Protein AF-A0A1J5C240-F1 (afdb_monomer)

Solvent-accessible surface area (backbone atoms only — not comparable to full-atom values): 19351 Å² total; per-residue (Å²): 70,36,23,27,37,42,85,48,87,96,47,71,71,62,44,46,26,36,51,74,47,83,32,32,56,43,29,73,92,74,70,41,98,56,75,37,51,25,30,34,28,38,45,63,75,74,64,41,71,56,87,87,39,80,37,44,67,47,79,41,48,54,93,29,53,42,83,73,47,84,55,54,71,68,59,52,50,49,55,51,51,52,52,53,47,52,57,49,49,53,57,47,50,62,50,52,76,76,46,59,72,77,57,62,77,32,74,65,39,54,52,50,49,54,50,50,50,54,50,50,50,50,52,54,16,60,39,71,44,49,47,70,59,52,42,39,74,50,62,32,32,68,60,89,91,59,98,57,79,38,31,37,34,73,54,57,56,96,42,34,45,38,41,34,42,34,32,72,45,101,82,61,36,29,41,40,34,37,41,35,65,54,100,88,48,78,44,71,57,71,48,81,40,57,45,72,35,29,40,5,60,56,28,31,51,56,43,49,54,47,30,73,73,72,40,90,85,70,80,57,77,70,29,46,45,9,52,55,36,51,50,50,54,51,52,47,64,73,66,47,84,70,61,42,23,37,33,27,42,14,68,44,45,50,50,46,55,49,50,55,33,61,76,67,67,62,54,95,83,83,58,79,80,65,83,76,40,67,26,38,37,37,73,56,94,75,22,40,34,47,30,44,97,90,47,75,46,71,26,53,53,75,46,72,50,57,72,76,43,74,27,41,45,44,57,66,69,65,54,55,73,73,55,52,68,15,66,37,33,39,40,31,50,44,98,54,96,83,53,84,56,46,56,50,70,46,43,46,74,131

Nearest PDB structures (foldseek):
  3bdr-assembly1_A-2  TM=6.249E-01  e=2.707E+00  Synechococcus elongatus
  2e46-assembly1_A  TM=6.649E-01  e=4.199E+00  Bombyx mori
  4tq2-assembly1_A-2  TM=6.144E-01  e=9.052E+00  Guillardia theta CCMP2712
  4r5g-assembly2_B-2  TM=2.393E-01  e=1.065E+00  Escherichia coli K-12
  3p3f-assembly1_A  TM=3.574E-01  e=6.513E+00  Streptantibioticus cattleyicolor

Secondary structure (DSSP, 8-state):
-EEEE-S-TTS-TT-EEEEEEEEEEESTTTT-SS-EEEEEEEESSS-EEETTEEESEEEEEGGGEEEEE---HHHHHHHHHHHHHHHHHHHHHHHHTTS-HHHHT-HHHHHHHHHHHHHHHHHHHH-EEEHHHHHHHTT-EEPTTSS---EEEEEEETTEEEEEEEEE-TTSPEEEEEEEEETTEEE--EEEE-SEEEHHHHHHHHHHHHHHHH-SS---GGGHHHHHHHHHHHHHHHHS-PPSEEEEEHHHHHHHHHHHHHHTT--TTTSPPPPP-EEEEEEETTEEEEE-SS-EEEEEEEEEE---EEEEHHHHHHS-SGGG-SSEEEEEE-SSTTSTTSEEEEEE--

Mean predicted aligned error: 17.04 Å

Sequence (350 aa):
MLVALQRIRDLPEGRLAIVRQPVGWVKELLGAKSPVFAWQVFLTGEPTVVHGHETQEIIVADKCLRPVSQLAQQDMTTMLDQHEQEVVATAVADVRALVSQEEMDSPEFDRALHLAFGEAQLRLAKQVVGVTQVLREAGFWSQPGGDSEVLEWRTVYEGTEISMNAAPSMFGEWRVSAYAIKERSWHMPELLALNDWPRGKILQIVLELWENVFGTHRIPEQMELGWIYRMHERDMRSIEPVLPHVVMDGASFRRALRWLREAYQIDDILVGPPKDMPLSVEIKNGTLRLNTEDHSIGVTLKNGWIDPIIISLRGLLANSQRTRRGYWIYLQSTGEYALVNGLKINAWTN

Structure (mmCIF, N/CA/C/O backbone):
data_AF-A0A1J5C240-F1
#
_entry.id   AF-A0A1J5C240-F1
#
loop_
_atom_site.group_PDB
_atom_site.id
_atom_site.type_symbol
_atom_site.label_atom_id
_atom_site.label_alt_id
_atom_site.label_comp_id
_atom_site.label_asym_id
_atom_site.label_entity_id
_atom_site.label_seq_id
_atom_site.pdbx_PDB_ins_code
_atom_site.Cartn_x
_atom_site.Cartn_y
_atom_site.Cartn_z
_atom_site.occupancy
_atom_site.B_iso_or_equiv
_atom_site.auth_seq_id
_atom_site.auth_comp_id
_atom_site.auth_asym_id
_atom_site.auth_atom_id
_atom_site.pdbx_PDB_model_num
ATOM 1 N N . MET A 1 1 ? -21.790 -7.527 21.958 1.00 79.25 1 MET A N 1
ATOM 2 C CA . MET A 1 1 ? -21.979 -7.358 23.410 1.00 79.25 1 MET A CA 1
ATOM 3 C C . MET A 1 1 ? -21.826 -5.883 23.747 1.00 79.25 1 MET A C 1
ATOM 5 O O . MET A 1 1 ? -20.893 -5.281 23.226 1.00 79.25 1 MET A O 1
ATOM 9 N N . LEU A 1 2 ? -22.705 -5.311 24.581 1.00 82.62 2 LEU A N 1
ATOM 10 C CA . LEU A 1 2 ? -22.542 -3.941 25.080 1.00 82.62 2 LEU A CA 1
ATOM 11 C C . LEU A 1 2 ? -21.659 -3.962 26.329 1.00 82.62 2 LEU A C 1
ATOM 13 O O . LEU A 1 2 ? -21.911 -4.721 27.272 1.00 82.62 2 LEU A O 1
ATOM 17 N N . VAL A 1 3 ? -20.631 -3.127 26.339 1.00 83.38 3 VAL A N 1
ATOM 18 C CA . VAL A 1 3 ? -19.636 -3.049 27.408 1.00 83.38 3 VAL A CA 1
ATOM 19 C C . VAL A 1 3 ? -19.468 -1.612 27.878 1.00 83.38 3 VAL A C 1
ATOM 21 O O . VAL A 1 3 ? -19.611 -0.674 27.104 1.00 83.38 3 VAL A O 1
ATOM 24 N N . ALA A 1 4 ? -19.144 -1.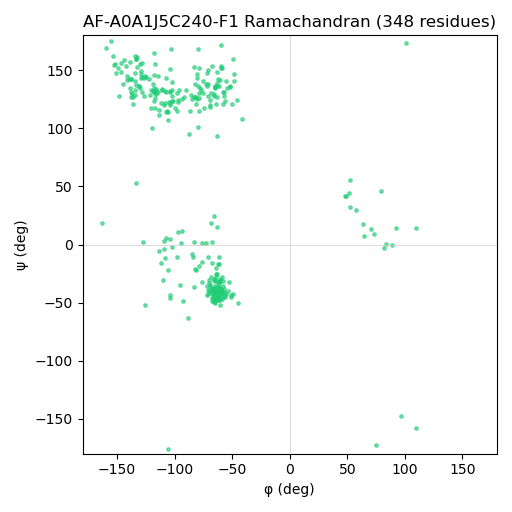446 29.153 1.00 82.75 4 ALA A N 1
ATOM 25 C CA . ALA A 1 4 ? -18.618 -0.210 29.701 1.00 82.75 4 ALA A CA 1
ATOM 26 C C . ALA A 1 4 ? -17.094 -0.315 29.751 1.00 82.75 4 ALA A C 1
ATOM 28 O O . ALA A 1 4 ? -16.542 -1.316 30.220 1.00 82.75 4 ALA A O 1
ATOM 29 N N . LEU A 1 5 ? -16.425 0.727 29.277 1.00 82.25 5 LEU A N 1
ATOM 30 C CA . LEU A 1 5 ? -14.976 0.823 29.267 1.00 82.25 5 LEU A CA 1
ATOM 31 C C . LEU A 1 5 ? -14.459 1.203 30.657 1.00 82.25 5 LEU A C 1
ATOM 33 O O . LEU A 1 5 ? -14.929 2.157 31.279 1.00 82.25 5 LEU A O 1
ATOM 37 N N . GLN A 1 6 ? -13.473 0.454 31.142 1.00 79.12 6 GLN A N 1
ATOM 38 C CA . GLN A 1 6 ? -12.799 0.685 32.414 1.00 79.12 6 GLN A CA 1
ATOM 39 C C . GLN A 1 6 ? -11.321 0.984 32.192 1.00 79.12 6 GLN A C 1
ATOM 41 O O . GLN A 1 6 ? -10.610 0.210 31.552 1.00 79.12 6 GLN A O 1
ATOM 46 N N . ARG A 1 7 ? -10.839 2.070 32.809 1.00 68.25 7 ARG A N 1
ATOM 47 C CA . ARG A 1 7 ? -9.406 2.401 32.904 1.00 68.25 7 ARG A CA 1
ATOM 48 C C . ARG A 1 7 ? -8.684 2.394 31.549 1.00 68.25 7 ARG A C 1
ATOM 50 O O . ARG A 1 7 ? -7.678 1.704 31.387 1.00 68.25 7 ARG A O 1
ATOM 57 N N . ILE A 1 8 ? -9.188 3.170 30.592 1.00 69.88 8 ILE A N 1
ATOM 58 C CA . ILE A 1 8 ? -8.500 3.424 29.322 1.00 69.88 8 ILE A CA 1
ATOM 59 C C . ILE A 1 8 ? -7.877 4.813 29.391 1.00 69.88 8 ILE A C 1
ATOM 61 O O . ILE A 1 8 ? -8.504 5.762 29.857 1.00 69.88 8 ILE A O 1
ATOM 65 N N . ARG A 1 9 ? -6.612 4.914 28.985 1.00 64.94 9 ARG A N 1
ATOM 66 C CA . ARG A 1 9 ? -5.897 6.189 28.955 1.00 64.94 9 ARG A CA 1
ATOM 67 C C . ARG A 1 9 ? -6.619 7.141 27.995 1.00 64.94 9 ARG A C 1
ATOM 69 O O . ARG A 1 9 ? -7.035 6.711 26.927 1.00 64.94 9 ARG A O 1
ATOM 76 N N . ASP A 1 10 ? -6.778 8.396 28.404 1.00 65.75 10 ASP A N 1
ATOM 77 C CA . ASP A 1 10 ? -7.393 9.463 27.601 1.00 65.75 10 ASP A CA 1
ATOM 78 C C . ASP A 1 10 ? -8.883 9.242 27.250 1.00 65.75 10 ASP A C 1
ATOM 80 O O . ASP A 1 10 ? -9.434 9.917 26.383 1.00 65.75 10 ASP A O 1
ATOM 84 N N . LEU A 1 11 ? -9.569 8.340 27.969 1.00 71.94 11 LEU A N 1
ATOM 85 C CA . LEU A 1 11 ? -11.001 8.071 27.819 1.00 71.94 11 LEU A CA 1
ATOM 86 C C . LEU A 1 11 ? -11.729 8.070 29.176 1.00 71.94 11 LEU A C 1
ATOM 88 O O . LEU A 1 11 ? -11.228 7.481 30.138 1.00 71.94 11 LEU A O 1
ATOM 92 N N . PRO A 1 12 ? -12.921 8.694 29.279 1.00 72.44 12 PRO A N 1
ATOM 93 C CA . PRO A 1 12 ? -13.687 8.704 30.519 1.00 72.44 12 PRO A CA 1
ATOM 94 C C . PRO A 1 12 ? -14.152 7.291 30.891 1.00 72.44 12 PRO A C 1
ATOM 96 O O . PRO A 1 12 ? -14.645 6.530 30.053 1.00 72.44 12 PRO A O 1
ATOM 99 N N . GLU A 1 13 ? -14.003 6.940 32.170 1.00 77.44 13 GLU A N 1
ATOM 100 C CA . GLU A 1 13 ? -14.476 5.661 32.699 1.00 77.44 13 GLU A CA 1
ATOM 101 C C . GLU A 1 13 ? -16.004 5.560 32.582 1.00 77.44 13 GLU A C 1
ATOM 103 O O . GLU A 1 13 ? -16.727 6.523 32.831 1.00 77.44 13 GLU A O 1
ATOM 108 N N . GLY A 1 14 ? -16.500 4.381 32.203 1.00 76.44 14 GLY A N 1
ATOM 109 C CA . GLY A 1 14 ? -17.931 4.121 32.052 1.00 76.44 14 GLY A CA 1
ATOM 110 C C . GLY A 1 14 ? -18.497 4.430 30.666 1.00 76.44 14 GLY A C 1
ATOM 111 O O . GLY A 1 14 ? -19.680 4.174 30.447 1.00 76.44 14 GLY A O 1
ATOM 112 N N . ARG A 1 15 ? -17.681 4.914 29.714 1.00 82.19 15 ARG A N 1
ATOM 113 C CA . ARG A 1 15 ? -18.112 5.083 28.317 1.00 82.19 15 ARG A CA 1
ATOM 114 C C . ARG A 1 15 ? -18.591 3.746 27.753 1.00 82.19 15 ARG A C 1
ATOM 116 O O . ARG A 1 15 ? -17.919 2.727 27.918 1.00 82.19 15 ARG A O 1
ATOM 123 N N . LEU A 1 16 ? -19.759 3.755 27.121 1.00 85.19 16 LEU A N 1
ATOM 124 C CA . LEU A 1 16 ? -20.339 2.565 26.514 1.00 85.19 16 LEU A CA 1
ATOM 125 C C . LEU A 1 16 ? -19.697 2.296 25.148 1.00 85.19 16 LEU A C 1
ATOM 127 O O . LEU A 1 16 ? -19.352 3.215 24.402 1.00 85.19 16 LEU A O 1
ATOM 131 N N . ALA A 1 17 ? -19.512 1.019 24.841 1.00 86.06 17 ALA A N 1
ATOM 132 C CA . ALA A 1 17 ? -19.002 0.556 23.564 1.00 86.06 17 ALA A CA 1
ATOM 133 C C . ALA A 1 17 ? -19.623 -0.792 23.187 1.00 86.06 17 ALA A C 1
ATOM 135 O O . ALA A 1 17 ? -20.065 -1.565 24.041 1.00 86.06 17 ALA A O 1
ATOM 136 N N . ILE A 1 18 ? -19.637 -1.091 21.897 1.00 85.81 18 ILE A N 1
ATOM 137 C CA . ILE A 1 18 ? -20.099 -2.354 21.339 1.00 85.81 18 ILE A CA 1
ATOM 138 C C . ILE A 1 18 ? -18.872 -3.171 20.945 1.00 85.81 18 ILE A C 1
ATOM 140 O O . ILE A 1 18 ? -18.062 -2.741 20.129 1.00 85.81 18 ILE A O 1
ATOM 144 N N . VAL A 1 19 ? -18.734 -4.372 21.505 1.00 85.25 19 VAL A N 1
ATOM 145 C CA . VAL A 1 19 ? -17.694 -5.321 21.080 1.00 85.25 19 VAL A CA 1
ATOM 146 C C . VAL A 1 19 ? -18.033 -5.830 19.683 1.00 85.25 19 VAL A C 1
ATOM 148 O O . VAL A 1 19 ? -19.077 -6.470 19.523 1.00 85.25 19 VAL A O 1
ATOM 151 N N . ARG A 1 20 ? -17.155 -5.570 18.703 1.00 81.81 20 ARG A N 1
ATOM 152 C CA . ARG A 1 20 ? -17.307 -6.068 17.326 1.00 81.81 20 ARG A CA 1
ATOM 153 C C . ARG A 1 20 ? -16.677 -7.443 17.168 1.00 81.81 20 ARG A C 1
ATOM 155 O O . ARG A 1 20 ? -17.381 -8.410 16.900 1.00 81.81 20 ARG A O 1
ATOM 162 N N . GLN A 1 21 ? -15.362 -7.534 17.350 1.00 80.69 21 GLN A N 1
ATOM 163 C CA . GLN A 1 21 ? -14.619 -8.764 17.080 1.00 80.69 21 GLN A CA 1
ATOM 164 C C . GLN A 1 21 ? -13.395 -8.923 17.990 1.00 80.69 21 GLN A C 1
ATOM 166 O O . GLN A 1 21 ? -12.832 -7.921 18.453 1.00 80.69 21 GLN A O 1
ATOM 171 N N . PRO A 1 22 ? -12.981 -10.173 18.274 1.00 81.81 22 PRO A N 1
ATOM 172 C CA . PRO A 1 22 ? -11.721 -10.426 18.954 1.00 81.81 22 PRO A CA 1
ATOM 173 C C . PRO A 1 22 ? -10.564 -9.974 18.067 1.00 81.81 22 PRO A C 1
ATOM 175 O O . PRO A 1 22 ? -10.522 -10.276 16.877 1.00 81.81 22 PRO A O 1
ATOM 178 N N . VAL A 1 23 ? -9.614 -9.269 18.670 1.00 77.81 23 VAL A N 1
ATOM 179 C CA . VAL A 1 23 ? -8.398 -8.806 17.994 1.00 77.81 23 VAL A CA 1
ATOM 180 C C . VAL A 1 23 ? -7.257 -9.793 18.235 1.00 77.81 23 VAL A C 1
ATOM 182 O O . VAL A 1 23 ? -6.474 -10.071 17.332 1.00 77.81 23 VAL A O 1
ATOM 185 N N . GLY A 1 24 ? -7.218 -10.401 19.424 1.00 76.38 24 GLY A N 1
ATOM 186 C CA . GLY A 1 24 ? -6.230 -11.406 19.815 1.00 76.38 24 GLY A CA 1
ATOM 187 C C . GLY A 1 24 ? -5.251 -10.889 20.862 1.00 76.38 24 GLY A C 1
ATOM 188 O O . GLY A 1 24 ? -5.569 -9.966 21.610 1.00 76.38 24 GLY A O 1
ATOM 189 N N . TRP A 1 25 ? -4.076 -11.511 20.962 1.00 76.25 25 TRP A N 1
ATOM 190 C CA . TRP A 1 25 ? -3.070 -11.135 21.955 1.00 76.25 25 TRP A CA 1
ATOM 191 C C . TRP A 1 25 ? -2.258 -9.936 21.476 1.00 76.25 25 TRP A C 1
ATOM 193 O O . TRP A 1 25 ? -1.598 -10.000 20.445 1.00 76.25 25 TRP A O 1
ATOM 203 N N . VAL A 1 26 ? -2.291 -8.860 22.256 1.00 72.56 26 VAL A N 1
ATOM 204 C CA . VAL A 1 26 ? -1.612 -7.595 21.972 1.00 72.56 26 VAL A CA 1
ATOM 205 C C . VAL A 1 26 ? -0.739 -7.218 23.158 1.00 72.56 26 VAL A C 1
ATOM 207 O O . VAL A 1 26 ? -1.095 -7.475 24.313 1.00 72.56 26 VAL A O 1
ATOM 210 N N . LYS A 1 27 ? 0.414 -6.608 22.910 1.00 73.31 27 LYS A N 1
ATOM 211 C CA . LYS A 1 27 ? 1.289 -6.132 23.989 1.00 73.31 27 LYS A CA 1
ATOM 212 C C . LYS A 1 27 ? 1.617 -4.661 23.822 1.00 73.31 27 LYS A C 1
ATOM 214 O O . LYS A 1 27 ? 1.431 -3.887 24.763 1.00 73.31 27 LYS A O 1
ATOM 219 N N . GLU A 1 28 ? 2.095 -4.277 22.647 1.00 66.00 28 GLU A N 1
ATOM 220 C CA . GLU A 1 28 ? 2.684 -2.958 22.445 1.00 66.00 28 GLU A CA 1
ATOM 221 C C . GLU A 1 28 ? 1.622 -1.894 22.177 1.00 66.00 28 GLU A C 1
ATOM 223 O O . GLU A 1 28 ? 1.730 -0.789 22.709 1.00 66.00 28 GLU A O 1
ATOM 228 N N . LEU A 1 29 ? 0.558 -2.241 21.447 1.00 63.88 29 LEU A N 1
ATOM 229 C CA . LEU A 1 29 ? -0.566 -1.347 21.140 1.00 63.88 29 LEU A CA 1
ATOM 230 C C . LEU A 1 29 ? -1.268 -0.793 22.396 1.00 63.88 29 LEU A C 1
ATOM 232 O O . LEU A 1 29 ? -1.729 0.342 22.408 1.00 63.88 29 LEU A O 1
ATOM 236 N N . LEU A 1 30 ? -1.289 -1.564 23.490 1.00 66.31 30 LEU A N 1
ATOM 237 C CA . LEU A 1 30 ? -1.889 -1.160 24.771 1.00 66.31 30 LEU A CA 1
ATOM 238 C C . LEU A 1 30 ? -0.856 -0.768 25.840 1.00 66.31 30 LEU A C 1
ATOM 240 O O . LEU A 1 30 ? -1.224 -0.547 26.997 1.00 66.31 30 LEU A O 1
ATOM 244 N N . GLY A 1 31 ? 0.437 -0.737 25.495 1.00 63.91 31 GLY A N 1
ATOM 245 C CA . GLY A 1 31 ? 1.521 -0.475 26.449 1.00 63.91 31 GLY A CA 1
ATOM 246 C C . GLY A 1 31 ? 1.552 -1.460 27.627 1.00 63.91 31 GLY A C 1
ATOM 247 O O . GLY A 1 31 ? 1.935 -1.099 28.744 1.00 63.91 31 GLY A O 1
ATOM 248 N N . ALA A 1 32 ? 1.094 -2.696 27.421 1.00 67.56 32 ALA A N 1
ATOM 249 C CA . ALA A 1 32 ? 0.960 -3.680 28.483 1.00 67.56 32 ALA A CA 1
ATOM 250 C C . ALA A 1 32 ? 2.317 -4.329 28.812 1.00 67.56 32 ALA A C 1
ATOM 252 O O . ALA A 1 32 ? 3.078 -4.724 27.929 1.00 67.56 32 ALA A O 1
ATOM 253 N N . LYS A 1 33 ? 2.623 -4.497 30.110 1.00 71.88 33 LYS A N 1
ATOM 254 C CA . LYS A 1 33 ? 3.868 -5.161 30.561 1.00 71.88 33 LYS A CA 1
ATOM 255 C C . LYS A 1 33 ? 3.972 -6.614 30.074 1.00 71.88 33 LYS A C 1
ATOM 257 O O . LYS A 1 33 ? 5.070 -7.118 29.853 1.00 71.88 33 LYS A O 1
ATOM 262 N N . SER A 1 34 ? 2.832 -7.272 29.895 1.00 74.88 34 SER A N 1
ATOM 263 C CA . SER A 1 34 ? 2.683 -8.630 29.375 1.00 74.88 34 SER A CA 1
ATOM 264 C C . SER A 1 34 ? 1.640 -8.636 28.253 1.00 74.88 34 SER A C 1
ATOM 266 O O . SER A 1 34 ? 0.761 -7.772 28.280 1.00 74.88 34 SER A O 1
ATOM 268 N N . PRO A 1 35 ? 1.686 -9.598 27.312 1.00 78.62 35 PRO A N 1
ATOM 269 C CA . PRO A 1 35 ? 0.617 -9.778 26.334 1.00 78.62 35 PRO A CA 1
ATOM 270 C C . PRO A 1 35 ? -0.749 -9.879 27.023 1.00 78.62 35 PRO A C 1
ATOM 272 O O . PRO A 1 35 ? -0.885 -10.547 28.052 1.00 78.62 35 PRO A O 1
ATOM 275 N N . VAL A 1 36 ? -1.749 -9.202 26.470 1.00 81.25 36 VAL A N 1
ATOM 276 C CA . VAL A 1 36 ? -3.142 -9.233 26.921 1.00 81.25 36 VAL A CA 1
ATOM 277 C C . VAL A 1 36 ? -4.042 -9.537 25.737 1.00 81.25 36 VAL A C 1
ATOM 279 O O . VAL A 1 36 ? -3.776 -9.088 24.628 1.00 81.25 36 VAL A O 1
ATOM 282 N N . PHE A 1 37 ? -5.115 -10.286 25.957 1.00 81.38 37 PHE A N 1
ATOM 283 C CA . PHE A 1 37 ? -6.135 -10.437 24.928 1.00 81.38 37 PHE A CA 1
ATOM 284 C C . PHE A 1 37 ? -6.901 -9.118 24.771 1.00 81.38 37 PHE A C 1
ATOM 286 O O . PHE A 1 37 ? -7.209 -8.464 25.773 1.00 81.38 37 PHE A O 1
ATOM 293 N N . ALA A 1 38 ? -7.187 -8.717 23.538 1.00 85.50 38 ALA A N 1
ATOM 294 C CA . ALA A 1 38 ? -7.876 -7.476 23.222 1.00 85.50 38 ALA A CA 1
ATOM 295 C C . ALA A 1 38 ? -9.010 -7.674 22.214 1.00 85.50 38 ALA A C 1
ATOM 297 O O . ALA A 1 38 ? -9.073 -8.661 21.473 1.00 85.50 38 ALA A O 1
ATOM 298 N N . TRP A 1 39 ? -9.894 -6.686 22.196 1.00 85.06 39 TRP A N 1
ATOM 299 C CA . TRP A 1 39 ? -11.090 -6.626 21.372 1.00 85.06 39 TRP A CA 1
ATOM 300 C C . TRP A 1 39 ? -11.145 -5.304 20.622 1.00 85.06 39 TRP A C 1
ATOM 302 O O . TRP A 1 39 ? -10.740 -4.269 21.153 1.00 85.06 39 TRP A O 1
ATOM 312 N N . GLN A 1 40 ? -11.702 -5.341 19.417 1.00 84.12 40 GLN A N 1
ATOM 313 C CA . GLN A 1 40 ? -12.096 -4.143 18.693 1.00 84.12 40 GLN A CA 1
ATOM 314 C C . GLN A 1 40 ? -13.487 -3.762 19.175 1.00 84.12 40 GLN A C 1
ATOM 316 O O . GLN A 1 40 ? -14.415 -4.584 19.155 1.00 84.12 40 GLN A O 1
ATOM 321 N N . VAL A 1 41 ? -13.621 -2.523 19.629 1.00 87.00 41 VAL A N 1
ATOM 322 C CA . VAL A 1 41 ? -14.880 -1.988 20.135 1.00 87.00 41 VAL A CA 1
ATOM 323 C C . VAL A 1 41 ? -15.244 -0.711 19.394 1.00 87.00 41 VAL A C 1
ATOM 325 O O . VAL A 1 41 ? -14.376 0.089 19.049 1.00 87.00 41 VAL A O 1
ATOM 328 N N . PHE A 1 42 ? -16.541 -0.535 19.178 1.00 86.69 42 PHE A N 1
ATOM 329 C CA . PHE A 1 42 ? -17.139 0.665 18.614 1.00 86.69 42 PHE A CA 1
ATOM 330 C C . PHE A 1 42 ? -17.712 1.512 19.754 1.00 86.69 42 PHE A C 1
ATOM 332 O O . PHE A 1 42 ? -18.580 1.048 20.494 1.00 86.69 42 PHE A O 1
ATOM 339 N N . LEU A 1 43 ? -17.201 2.721 19.947 1.00 85.94 43 LEU A N 1
ATOM 340 C CA . LEU A 1 43 ? -17.644 3.667 20.964 1.00 85.94 43 LEU A CA 1
ATOM 341 C C . LEU A 1 43 ? -19.045 4.170 20.629 1.00 85.94 43 LEU A C 1
ATOM 343 O O . LEU A 1 43 ? -19.298 4.624 19.520 1.00 85.94 43 LEU A O 1
ATOM 347 N N . THR A 1 44 ? -19.955 4.136 21.599 1.00 81.75 44 THR A N 1
ATOM 348 C CA . THR A 1 44 ? -21.269 4.761 21.417 1.00 81.75 44 THR A CA 1
ATOM 349 C C . THR A 1 44 ? -21.175 6.260 21.701 1.00 81.75 44 THR A C 1
ATOM 351 O O . THR A 1 44 ? -20.568 6.651 22.706 1.00 81.75 44 THR A O 1
ATOM 354 N N . GLY A 1 45 ? -21.832 7.078 20.878 1.00 80.00 45 GLY A N 1
ATOM 355 C CA . GLY A 1 45 ? -21.880 8.534 21.027 1.00 80.00 45 GLY A CA 1
ATOM 356 C C . GLY A 1 45 ? -20.843 9.250 20.163 1.00 80.00 45 GLY A C 1
ATOM 357 O O . GLY A 1 45 ? -20.517 8.795 19.068 1.00 80.00 45 GLY A O 1
ATOM 358 N N . GLU A 1 46 ? -20.341 10.386 20.651 1.00 75.81 46 GLU A N 1
ATOM 359 C CA . GLU A 1 46 ? -19.355 11.184 19.914 1.00 75.81 46 GLU A CA 1
ATOM 360 C C . GLU A 1 46 ? -18.084 10.367 19.627 1.00 75.81 46 GLU A C 1
ATOM 362 O O . GLU A 1 46 ? -17.781 9.425 20.366 1.00 75.81 46 GLU A O 1
ATOM 367 N N . PRO A 1 47 ? -17.325 10.684 18.573 1.00 79.44 47 PRO A N 1
ATOM 368 C CA . PRO A 1 47 ? -15.987 10.143 18.383 1.00 79.44 47 PRO A CA 1
ATOM 369 C C . PRO A 1 47 ? -15.031 10.501 19.532 1.00 79.44 47 PRO A C 1
ATOM 371 O O . PRO A 1 47 ? -15.342 11.261 20.452 1.00 79.44 47 PRO A O 1
ATOM 374 N N . THR A 1 48 ? -13.843 9.907 19.532 1.00 78.81 48 THR A N 1
ATOM 375 C CA . THR A 1 48 ? -12.778 10.256 20.473 1.00 78.81 48 THR A CA 1
ATOM 376 C C . THR A 1 48 ? -11.467 10.439 19.733 1.00 78.81 48 THR A C 1
ATOM 378 O O . THR A 1 48 ? -11.237 9.803 18.711 1.00 78.81 48 THR A O 1
ATOM 381 N N . VAL A 1 49 ? -10.571 11.263 20.269 1.00 74.31 49 VAL A N 1
ATOM 382 C CA . VAL A 1 49 ? -9.237 11.419 19.685 1.00 74.31 49 VAL A CA 1
ATOM 383 C C . VAL A 1 49 ? -8.308 10.348 20.249 1.00 74.31 49 VAL A C 1
ATOM 385 O O . VAL A 1 49 ? -8.005 10.352 21.441 1.00 74.31 49 VAL A O 1
ATOM 388 N N . VAL A 1 50 ? -7.833 9.445 19.394 1.00 71.12 50 VAL A N 1
ATOM 389 C CA . VAL A 1 50 ? -6.787 8.463 19.709 1.00 71.12 50 VAL A CA 1
ATOM 390 C C . VAL A 1 50 ? -5.595 8.729 18.799 1.00 71.12 50 VAL A C 1
ATOM 392 O O . VAL A 1 50 ? -5.736 8.778 17.583 1.00 71.12 50 VAL A O 1
ATOM 395 N N . HIS A 1 51 ? -4.415 8.950 19.386 1.00 67.88 51 HIS A N 1
ATOM 396 C CA . HIS A 1 51 ? -3.184 9.271 18.646 1.00 67.88 51 HIS A CA 1
ATOM 397 C C . HIS A 1 51 ? -3.320 10.449 17.657 1.00 67.88 51 HIS A C 1
ATOM 399 O O . HIS A 1 51 ? -2.659 10.480 16.626 1.00 67.88 51 HIS A O 1
ATOM 405 N N . GLY A 1 52 ? -4.162 11.437 17.980 1.00 64.81 52 GLY A N 1
ATOM 406 C CA . GLY A 1 52 ? -4.399 12.610 17.129 1.00 64.81 52 GLY A CA 1
ATOM 407 C C . GLY A 1 52 ? -5.429 12.398 16.017 1.00 64.81 52 GLY A C 1
ATOM 408 O O . GLY A 1 52 ? -5.712 13.343 15.287 1.00 64.81 52 GLY A O 1
ATOM 409 N N . HIS A 1 53 ? -6.022 11.206 15.923 1.00 64.75 53 HIS A N 1
ATOM 410 C CA . HIS A 1 53 ? -7.084 10.890 14.975 1.00 64.75 53 HIS A CA 1
ATOM 411 C C . HIS A 1 53 ? -8.418 10.749 15.687 1.00 64.75 53 HIS A C 1
ATOM 413 O O . HIS A 1 53 ? -8.530 10.067 16.706 1.00 64.75 53 HIS A O 1
ATOM 419 N N . GLU A 1 54 ? -9.432 11.403 15.139 1.00 75.31 54 GLU A N 1
ATOM 420 C CA . GLU A 1 54 ? -10.800 11.244 15.593 1.00 75.31 54 GLU A CA 1
ATOM 421 C C . GLU A 1 54 ? -11.328 9.885 15.112 1.00 75.31 54 GLU A C 1
ATOM 423 O O . GLU A 1 54 ? -11.356 9.604 13.917 1.00 75.31 54 GLU A O 1
ATOM 428 N N . THR A 1 55 ? -11.674 9.005 16.049 1.00 76.31 55 THR A N 1
ATOM 429 C CA . THR A 1 55 ? -12.139 7.645 15.770 1.00 76.31 55 THR A CA 1
ATOM 430 C C . THR A 1 55 ? -13.259 7.245 16.724 1.00 76.31 55 THR A C 1
ATOM 432 O O . THR A 1 55 ? -13.269 7.609 17.903 1.00 76.31 55 THR A O 1
ATOM 435 N N . GLN A 1 56 ? -14.208 6.462 16.221 1.00 80.62 56 GLN A N 1
ATOM 436 C CA . GLN A 1 56 ? -15.190 5.748 17.039 1.00 80.62 56 GLN A CA 1
ATOM 437 C C . GLN A 1 56 ? -14.784 4.293 17.278 1.00 80.62 56 GLN A C 1
ATOM 439 O O . GLN A 1 56 ? -15.353 3.639 18.144 1.00 80.62 56 GLN A O 1
ATOM 444 N N . GLU A 1 57 ? -13.775 3.780 16.579 1.00 84.62 57 GLU A N 1
ATOM 445 C CA . GLU A 1 57 ? -13.284 2.422 16.774 1.00 84.62 57 GLU A CA 1
ATOM 446 C C . GLU A 1 57 ? -11.932 2.417 17.478 1.00 84.62 57 GLU A C 1
ATOM 448 O O . GLU A 1 57 ? -11.000 3.127 17.092 1.00 84.62 57 GLU A O 1
ATOM 453 N N . ILE A 1 58 ? -11.825 1.595 18.521 1.00 83.50 58 ILE A N 1
ATOM 454 C CA . ILE A 1 58 ? -10.602 1.454 19.312 1.00 83.50 58 ILE A CA 1
ATOM 455 C C . ILE A 1 58 ? -10.341 -0.014 19.667 1.00 83.50 58 ILE A C 1
ATOM 457 O O . ILE A 1 58 ? -11.255 -0.841 19.721 1.00 83.50 58 ILE A O 1
ATOM 461 N N . ILE A 1 59 ? -9.079 -0.336 19.952 1.00 83.19 59 ILE A N 1
ATOM 462 C CA . ILE A 1 59 ? -8.669 -1.642 20.477 1.00 83.19 59 ILE A CA 1
ATOM 463 C C . ILE A 1 59 ? -8.532 -1.532 21.995 1.00 83.19 59 ILE A C 1
ATOM 465 O O . ILE A 1 59 ? -7.880 -0.623 22.505 1.00 83.19 59 ILE A O 1
ATOM 469 N N . VAL A 1 60 ? -9.140 -2.465 22.728 1.00 84.00 60 VAL A N 1
ATOM 470 C CA . VAL A 1 60 ? -9.210 -2.430 24.195 1.00 84.00 60 VAL A CA 1
ATOM 471 C C . VAL A 1 60 ? -8.857 -3.792 24.780 1.00 84.00 60 VAL A C 1
ATOM 473 O O . VAL A 1 60 ? -9.322 -4.820 24.291 1.00 84.00 60 VAL A O 1
ATOM 476 N N . ALA A 1 61 ? -8.052 -3.813 25.848 1.00 83.88 61 ALA A N 1
ATOM 477 C CA . ALA A 1 61 ? -7.756 -5.050 26.575 1.00 83.88 61 ALA A CA 1
ATOM 478 C C . ALA A 1 61 ? -9.037 -5.642 27.170 1.00 83.88 61 ALA A C 1
ATOM 480 O O . ALA A 1 61 ? -9.852 -4.915 27.728 1.00 83.88 61 ALA A O 1
ATOM 481 N N . ASP A 1 62 ? -9.152 -6.966 27.171 1.00 84.62 62 ASP A N 1
ATOM 482 C CA . ASP A 1 62 ? -10.289 -7.698 27.739 1.00 84.62 62 ASP A CA 1
ATOM 483 C C . ASP A 1 62 ? -10.613 -7.265 29.181 1.00 84.62 62 ASP A C 1
ATOM 485 O O . ASP A 1 62 ? -11.748 -6.931 29.507 1.00 84.62 62 ASP A O 1
ATOM 489 N N . LYS A 1 63 ? -9.580 -7.102 30.018 1.00 83.00 63 LYS A N 1
ATOM 490 C CA . LYS A 1 63 ? -9.700 -6.627 31.411 1.00 83.00 63 LYS A CA 1
ATOM 491 C C . LYS A 1 63 ? -10.278 -5.211 31.572 1.00 83.00 63 LYS A C 1
ATOM 493 O O . LYS A 1 63 ? -10.605 -4.818 32.687 1.00 83.00 63 LYS A O 1
ATOM 498 N N . CYS A 1 64 ? -10.306 -4.421 30.500 1.00 83.44 64 CYS A N 1
ATOM 499 C CA . CYS A 1 64 ? -10.849 -3.065 30.469 1.00 83.44 64 CYS A CA 1
ATOM 500 C C . CYS A 1 64 ? -12.312 -3.050 30.005 1.00 83.44 64 CYS A C 1
ATOM 502 O O . CYS A 1 64 ? -12.906 -1.979 29.909 1.00 83.44 64 CYS A O 1
ATOM 504 N N . LEU A 1 65 ? -12.904 -4.211 29.716 1.00 84.50 65 LEU A N 1
ATOM 505 C CA . LEU A 1 65 ? -14.293 -4.338 29.305 1.00 84.50 65 LEU A CA 1
ATOM 506 C C . LEU A 1 65 ? -15.126 -4.880 30.460 1.00 84.50 65 LEU A C 1
ATOM 508 O O . LEU A 1 65 ? -14.887 -5.975 30.966 1.00 84.50 65 LEU A O 1
ATOM 512 N N . ARG A 1 66 ? -16.152 -4.129 30.858 1.00 85.50 66 ARG A N 1
ATOM 513 C CA . ARG A 1 66 ? -17.168 -4.609 31.792 1.00 85.50 66 ARG A CA 1
ATOM 514 C C . ARG A 1 66 ? -18.467 -4.854 31.029 1.00 85.50 66 ARG A C 1
ATOM 516 O O . ARG A 1 66 ? -19.049 -3.884 30.549 1.00 85.50 66 ARG A O 1
ATOM 523 N N . PRO A 1 67 ? -18.953 -6.101 30.913 1.00 82.88 67 PRO A N 1
ATOM 524 C CA . PRO A 1 67 ? -20.239 -6.373 30.280 1.00 82.88 67 PRO A CA 1
ATOM 525 C C . PRO A 1 67 ? -21.358 -5.594 30.977 1.00 82.88 67 PRO A C 1
ATOM 527 O O . PRO A 1 67 ? -21.489 -5.659 32.200 1.00 82.88 67 PRO A O 1
ATOM 530 N N . VAL A 1 68 ? -22.142 -4.847 30.198 1.00 80.31 68 VAL A N 1
ATOM 531 C CA . VAL A 1 68 ? -23.314 -4.099 30.685 1.00 80.31 68 VAL A CA 1
ATOM 532 C C . VAL A 1 68 ? -24.588 -4.830 30.290 1.00 80.31 68 VAL A C 1
ATOM 534 O O . VAL A 1 68 ? -25.475 -5.008 31.119 1.00 80.31 68 VAL A O 1
ATOM 537 N N . SER A 1 69 ? -24.660 -5.314 29.047 1.00 76.19 69 SER A N 1
ATOM 538 C CA . SER A 1 69 ? -25.737 -6.196 28.604 1.00 76.19 69 SER A CA 1
ATOM 539 C C . SER A 1 69 ? -25.296 -7.124 27.469 1.00 76.19 69 SER A C 1
ATOM 541 O O . SER A 1 69 ? -24.381 -6.833 26.686 1.00 76.19 69 SER A O 1
ATOM 543 N N . GLN A 1 70 ? -25.974 -8.266 27.374 1.00 66.88 70 GLN A N 1
ATOM 544 C CA . GLN A 1 70 ? -25.919 -9.125 26.198 1.00 66.88 70 GLN A CA 1
ATOM 545 C C . GLN A 1 70 ? -26.989 -8.644 25.217 1.00 66.88 70 GLN A C 1
ATOM 547 O O . GLN A 1 70 ? -28.157 -8.993 25.345 1.00 66.88 70 GLN A O 1
ATOM 552 N N . LEU A 1 71 ? -26.590 -7.802 24.265 1.00 63.56 71 LEU A N 1
ATOM 553 C CA . LEU A 1 71 ? -27.407 -7.515 23.087 1.00 63.56 71 LEU A CA 1
ATOM 554 C C . LEU A 1 71 ? -27.391 -8.735 22.164 1.00 63.56 71 LEU A C 1
ATOM 556 O O . LEU A 1 71 ? -26.323 -9.328 21.961 1.00 63.56 71 LEU A O 1
ATOM 560 N N . ALA A 1 72 ? -28.546 -9.095 21.600 1.00 66.88 72 ALA A N 1
ATOM 561 C CA . ALA A 1 72 ? -28.589 -10.086 20.536 1.00 66.88 72 ALA A CA 1
ATOM 562 C C . ALA A 1 72 ? -27.817 -9.552 19.320 1.00 66.88 72 ALA A C 1
ATOM 564 O O . ALA A 1 72 ? -27.766 -8.346 19.074 1.00 66.88 72 ALA A O 1
ATOM 565 N N . GLN A 1 73 ? -27.193 -10.447 18.552 1.00 59.50 73 GLN A N 1
ATOM 566 C CA . GLN A 1 73 ? -26.361 -10.054 17.411 1.00 59.50 73 GLN A CA 1
ATOM 567 C C . GLN A 1 73 ? -27.146 -9.221 16.383 1.00 59.50 73 GLN A C 1
ATOM 569 O O . GLN A 1 73 ? -26.598 -8.264 15.854 1.00 59.50 73 GLN A O 1
ATOM 574 N N . GLN A 1 74 ? -28.434 -9.524 16.179 1.00 64.12 74 GLN A N 1
ATOM 575 C CA . GLN A 1 74 ? -29.331 -8.758 15.304 1.00 64.12 74 GLN A CA 1
ATOM 576 C C . GLN A 1 74 ? -29.539 -7.312 15.776 1.00 64.12 74 GLN A C 1
ATOM 578 O O . GLN A 1 74 ? -29.502 -6.398 14.955 1.00 64.12 74 GLN A O 1
ATOM 583 N N . ASP A 1 75 ? -29.690 -7.083 17.082 1.00 67.56 75 ASP A N 1
ATOM 584 C CA . ASP A 1 75 ? -29.883 -5.737 17.637 1.00 67.56 75 ASP A CA 1
ATOM 585 C C . ASP A 1 75 ? -28.611 -4.893 17.487 1.00 67.56 75 ASP A C 1
ATOM 587 O O . ASP A 1 75 ? -28.670 -3.705 17.185 1.00 67.56 75 ASP A O 1
ATOM 591 N N . MET A 1 76 ? -27.440 -5.521 17.637 1.00 60.53 76 MET A N 1
ATOM 592 C CA . MET A 1 76 ? -26.150 -4.878 17.387 1.00 60.53 76 MET A CA 1
ATOM 593 C C . MET A 1 76 ? -25.971 -4.447 15.937 1.00 60.53 76 MET A C 1
ATOM 595 O O . MET A 1 76 ? -25.523 -3.330 15.698 1.00 60.53 76 MET A O 1
ATOM 599 N N . THR A 1 77 ? -26.268 -5.337 14.986 1.00 62.78 77 THR A N 1
ATOM 600 C CA . THR A 1 77 ? -26.167 -5.011 13.561 1.00 62.78 77 THR A CA 1
ATOM 601 C C . THR A 1 77 ? -27.136 -3.885 13.231 1.00 62.78 77 THR A C 1
ATOM 603 O O . THR A 1 77 ? -26.724 -2.895 12.656 1.00 62.78 77 THR A O 1
ATOM 606 N N . THR A 1 78 ? -28.367 -3.949 13.745 1.00 69.38 78 THR A N 1
ATOM 607 C CA . THR A 1 78 ? -29.374 -2.899 13.535 1.00 69.38 78 THR A CA 1
ATOM 608 C C . THR A 1 78 ? -28.932 -1.536 14.081 1.00 69.38 78 THR A C 1
ATOM 610 O O . THR A 1 78 ? -29.137 -0.533 13.410 1.00 69.38 78 THR A O 1
ATOM 613 N N . MET A 1 79 ? -28.305 -1.466 15.265 1.00 64.75 79 MET A N 1
ATOM 614 C CA . MET A 1 79 ? -27.806 -0.190 15.809 1.00 64.75 79 MET A CA 1
ATOM 615 C C . MET A 1 79 ? -26.623 0.377 15.015 1.00 64.75 79 MET A C 1
ATOM 617 O O . MET A 1 79 ? -26.539 1.590 14.847 1.00 64.75 79 MET A O 1
ATOM 621 N N . LEU A 1 80 ? -25.711 -0.480 14.543 1.00 66.94 80 LEU A N 1
ATOM 622 C CA . LEU A 1 80 ? -24.601 -0.051 13.685 1.00 66.94 80 LEU A CA 1
ATOM 623 C C . LEU A 1 80 ? -25.124 0.418 12.321 1.00 66.94 80 LEU A C 1
ATOM 625 O O . LEU A 1 80 ? -24.780 1.514 11.893 1.00 66.94 80 LEU A O 1
ATOM 629 N N . ASP A 1 81 ? -26.029 -0.347 11.708 1.00 68.12 81 ASP A N 1
ATOM 630 C CA . ASP A 1 81 ? -26.645 -0.027 10.418 1.00 68.12 81 ASP A CA 1
ATOM 631 C C . ASP A 1 81 ? -27.464 1.272 10.492 1.00 68.12 81 ASP A C 1
ATOM 633 O O . ASP A 1 81 ? -27.400 2.090 9.581 1.00 68.12 81 ASP A O 1
ATOM 637 N N . GLN A 1 82 ? -28.215 1.503 11.577 1.00 68.94 82 GLN A N 1
ATOM 638 C CA . GLN A 1 82 ? -28.959 2.753 11.790 1.00 68.94 82 GLN A CA 1
ATOM 639 C C . GLN A 1 82 ? -28.027 3.962 11.896 1.00 68.94 82 GLN A C 1
ATOM 641 O O . GLN A 1 82 ? -28.318 5.011 11.327 1.00 68.94 82 GLN A O 1
ATOM 646 N N . HIS A 1 83 ? -26.894 3.818 12.585 1.00 64.75 83 HIS A N 1
ATOM 647 C CA . HIS A 1 83 ? -25.931 4.905 12.718 1.00 64.75 83 HIS A CA 1
ATOM 648 C C . HIS A 1 83 ? -25.199 5.188 11.398 1.00 64.75 83 HIS A C 1
AT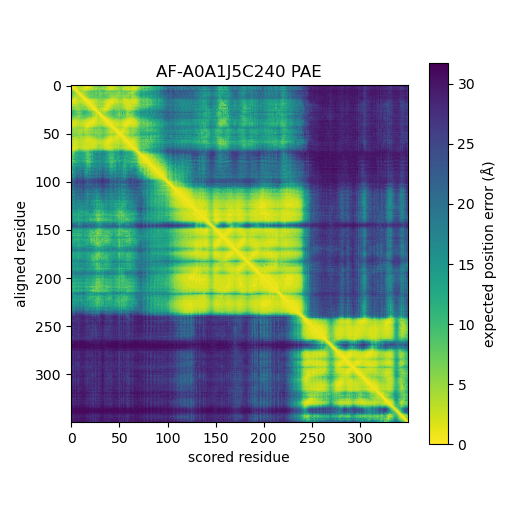OM 650 O O . HIS A 1 83 ? -25.071 6.344 10.996 1.00 64.75 83 HIS A O 1
ATOM 656 N N . GLU A 1 84 ? -24.786 4.145 10.672 1.00 62.03 84 GLU A N 1
ATOM 657 C CA . GLU A 1 84 ? -24.224 4.283 9.323 1.00 62.03 84 GLU A CA 1
ATOM 658 C C . GLU A 1 84 ? -25.239 4.936 8.367 1.00 62.03 84 GLU A C 1
ATOM 660 O O . GLU A 1 84 ? -24.884 5.833 7.600 1.00 62.03 84 GLU A O 1
ATOM 665 N N . GLN A 1 85 ? -26.524 4.573 8.464 1.00 60.09 85 GLN A N 1
ATOM 666 C CA . GLN A 1 85 ? -27.603 5.197 7.695 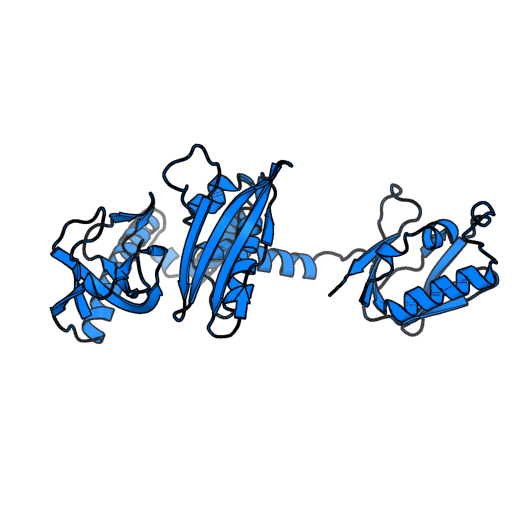1.00 60.09 85 GLN A CA 1
ATOM 667 C C . GLN A 1 85 ? -27.795 6.682 8.019 1.00 60.09 85 GLN A C 1
ATOM 669 O O . GLN A 1 85 ? -28.068 7.450 7.101 1.00 60.09 85 GLN A O 1
ATOM 674 N N . GLU A 1 86 ? -27.641 7.119 9.271 1.00 65.81 86 GLU A N 1
ATOM 675 C CA . GLU A 1 86 ? -27.728 8.540 9.645 1.00 65.81 86 GLU A CA 1
ATOM 676 C C . GLU A 1 86 ? -26.576 9.368 9.051 1.00 65.81 86 GLU A C 1
ATOM 678 O O . GLU A 1 86 ? -26.794 10.471 8.532 1.00 65.81 86 GLU A O 1
ATOM 683 N N . VAL A 1 87 ? -25.357 8.822 9.063 1.00 61.84 87 VAL A N 1
ATOM 684 C CA . VAL A 1 87 ? -24.175 9.459 8.458 1.00 61.84 87 VAL A CA 1
ATOM 685 C C . VAL A 1 87 ? -24.343 9.566 6.941 1.00 61.84 87 VAL A C 1
ATOM 687 O O . VAL A 1 87 ? -24.146 10.638 6.362 1.00 61.84 87 VAL A O 1
ATOM 690 N N . VAL A 1 88 ? -24.787 8.484 6.296 1.00 55.84 88 VAL A N 1
ATOM 691 C CA . VAL A 1 88 ? -25.073 8.465 4.856 1.00 55.84 88 VAL A CA 1
ATOM 692 C C . VAL A 1 88 ? -26.229 9.404 4.513 1.00 55.84 88 VAL A C 1
ATOM 694 O O . VAL A 1 88 ? -26.127 10.150 3.546 1.00 55.84 88 VAL A O 1
ATOM 697 N N . ALA A 1 89 ? -27.306 9.436 5.301 1.00 61.91 89 ALA A N 1
ATOM 698 C CA . ALA A 1 89 ? -28.447 10.319 5.064 1.00 61.91 89 ALA A CA 1
ATOM 699 C C . ALA A 1 89 ? -28.056 11.801 5.126 1.00 61.91 89 ALA A C 1
ATOM 701 O O . ALA A 1 89 ? -28.558 12.593 4.329 1.00 61.91 89 ALA A O 1
ATOM 702 N N . THR A 1 90 ? -27.134 12.162 6.019 1.00 65.00 90 THR A N 1
ATOM 703 C CA . THR A 1 90 ? -26.583 13.521 6.109 1.00 65.00 90 THR A CA 1
ATOM 704 C C . THR A 1 90 ? -25.770 13.864 4.858 1.00 65.00 90 THR A C 1
ATOM 706 O O . THR A 1 90 ? -26.039 14.871 4.209 1.00 65.00 90 THR A O 1
ATOM 709 N N . ALA A 1 91 ? -24.862 12.978 4.437 1.00 59.56 91 ALA A N 1
ATOM 710 C CA . ALA A 1 91 ? -24.079 13.174 3.214 1.00 59.56 91 ALA A CA 1
ATOM 711 C C . ALA A 1 91 ? -24.958 13.219 1.944 1.00 59.56 91 ALA A C 1
ATOM 713 O O . ALA A 1 91 ? -24.721 14.012 1.033 1.00 59.56 91 ALA A O 1
ATOM 714 N N . VAL A 1 92 ? -26.012 12.400 1.885 1.00 59.88 92 VAL A N 1
ATOM 715 C CA . VAL A 1 92 ? -26.992 12.385 0.788 1.00 59.88 92 VAL A CA 1
ATOM 716 C C . VAL A 1 92 ? -27.849 13.651 0.789 1.00 59.88 92 VAL A C 1
ATOM 718 O O . VAL A 1 92 ? -28.203 14.134 -0.285 1.00 59.88 92 VAL A O 1
ATOM 721 N N . ALA A 1 93 ? -28.180 14.215 1.954 1.00 65.56 93 ALA A N 1
ATOM 722 C CA . ALA A 1 93 ? -28.891 15.488 2.043 1.00 65.56 93 ALA A CA 1
ATOM 723 C C . ALA A 1 93 ? -28.065 16.642 1.449 1.00 65.56 93 ALA A C 1
ATOM 725 O O . ALA A 1 93 ? -28.613 17.455 0.703 1.00 65.56 93 ALA A O 1
ATOM 726 N N . ASP A 1 94 ? -26.753 16.654 1.690 1.00 66.50 94 ASP A N 1
ATOM 727 C CA . ASP A 1 94 ? -25.837 17.644 1.113 1.00 66.50 94 ASP A CA 1
ATOM 728 C C . ASP A 1 94 ? -25.739 17.516 -0.418 1.00 66.50 94 ASP A C 1
ATOM 730 O O . ASP A 1 94 ? -25.727 18.518 -1.133 1.00 66.50 94 ASP A O 1
ATOM 734 N N . VAL A 1 95 ? -25.749 16.287 -0.947 1.00 60.44 95 VAL A N 1
ATOM 735 C CA . VAL A 1 95 ? -25.774 16.032 -2.401 1.00 60.44 95 VAL A CA 1
ATOM 736 C C . VAL A 1 95 ? -27.129 16.403 -3.019 1.00 60.44 95 VAL A C 1
ATOM 738 O O . VAL A 1 95 ? -27.172 17.015 -4.087 1.00 60.44 95 VAL A O 1
ATOM 741 N N . ARG A 1 96 ? -28.244 16.109 -2.337 1.00 61.19 96 ARG A N 1
ATOM 742 C CA . ARG A 1 96 ? -29.611 16.478 -2.762 1.00 61.19 96 ARG A CA 1
ATOM 743 C C . ARG A 1 96 ? -29.841 17.984 -2.821 1.00 61.19 96 ARG A C 1
ATOM 745 O O . ARG A 1 96 ? -30.693 18.437 -3.576 1.00 61.19 96 ARG A O 1
ATOM 752 N N . ALA A 1 97 ? -29.091 18.771 -2.053 1.00 67.06 97 ALA A N 1
ATOM 753 C CA . ALA A 1 97 ? -29.131 20.226 -2.161 1.00 67.06 97 ALA A CA 1
ATOM 754 C C . ALA A 1 97 ? -28.551 20.743 -3.495 1.00 67.06 97 ALA A C 1
ATOM 756 O O . ALA A 1 97 ? -28.787 21.895 -3.857 1.00 67.06 97 ALA A O 1
ATOM 757 N N . LEU A 1 98 ? -27.800 19.907 -4.223 1.00 66.31 98 LEU A N 1
ATOM 758 C CA . LEU A 1 98 ? -27.060 20.277 -5.431 1.00 66.31 98 LEU A CA 1
ATOM 759 C C . LEU A 1 98 ? -27.608 19.638 -6.719 1.00 66.31 98 LEU A C 1
ATOM 761 O O . LEU A 1 98 ? -27.262 20.107 -7.802 1.00 66.31 98 LEU A O 1
ATOM 765 N N . VAL A 1 99 ? -28.442 18.594 -6.624 1.00 67.62 99 VAL A N 1
ATOM 766 C CA . VAL A 1 99 ? -28.940 17.809 -7.772 1.00 67.62 99 VAL A CA 1
ATOM 767 C C . VAL A 1 99 ? -30.431 17.500 -7.609 1.00 67.62 99 VAL A C 1
ATOM 769 O O . VAL A 1 99 ? -30.903 17.251 -6.500 1.00 67.62 99 VAL A O 1
ATOM 772 N N . SER A 1 100 ? -31.191 17.526 -8.708 1.00 72.94 100 SER A N 1
ATOM 773 C CA . SER A 1 100 ? -32.630 17.250 -8.680 1.00 72.94 100 SER A CA 1
ATOM 774 C C . SER A 1 100 ? -32.936 15.766 -8.415 1.00 72.94 100 SER A C 1
ATOM 776 O O . SER A 1 100 ? -32.173 14.874 -8.780 1.00 72.94 100 SER A O 1
ATOM 778 N N . GLN A 1 101 ? -34.073 15.484 -7.773 1.00 63.97 101 GLN A N 1
ATOM 779 C CA . GLN A 1 101 ? -34.430 14.134 -7.317 1.00 63.97 101 GLN A CA 1
ATOM 780 C C . GLN A 1 101 ? -34.666 13.143 -8.479 1.00 63.97 101 GLN A C 1
ATOM 782 O O . GLN A 1 101 ? -34.334 11.972 -8.348 1.00 63.97 101 GLN A O 1
ATOM 787 N N . GLU A 1 102 ? -35.162 13.619 -9.629 1.00 64.31 102 GLU A N 1
ATOM 788 C CA . GLU A 1 102 ? -35.328 12.808 -10.852 1.00 64.31 102 GLU A CA 1
ATOM 789 C C . GLU A 1 102 ? -33.992 12.424 -11.505 1.00 64.31 102 GLU A C 1
ATOM 791 O O . GLU A 1 102 ? -33.893 11.362 -12.115 1.00 64.31 102 GLU A O 1
ATOM 796 N N . GLU A 1 103 ? -32.957 13.257 -11.374 1.00 64.44 103 GLU A N 1
ATOM 797 C CA . GLU A 1 103 ? -31.621 12.945 -11.891 1.00 64.44 103 GLU A CA 1
ATOM 798 C C . GLU A 1 103 ? -30.893 11.936 -10.998 1.00 64.44 103 GLU A C 1
ATOM 800 O O . GLU A 1 103 ? -30.150 11.113 -11.517 1.00 64.44 103 GLU A O 1
ATOM 805 N N . MET A 1 104 ? -31.130 11.952 -9.681 1.00 62.16 104 MET A N 1
ATOM 806 C CA . MET A 1 104 ? -30.480 11.032 -8.739 1.00 62.16 104 MET A CA 1
ATOM 807 C C . MET A 1 104 ? -30.952 9.578 -8.858 1.00 62.16 104 MET A C 1
ATOM 809 O O . MET A 1 104 ? -30.151 8.675 -8.650 1.00 62.16 104 MET A O 1
ATOM 813 N N . ASP A 1 105 ? -32.223 9.346 -9.199 1.00 73.00 105 ASP A N 1
ATOM 814 C CA . ASP A 1 105 ? -32.797 7.993 -9.298 1.00 73.00 105 ASP A CA 1
ATOM 815 C C . ASP A 1 105 ? -32.510 7.317 -10.660 1.00 73.00 105 ASP A C 1
ATOM 817 O O . ASP A 1 105 ? -32.968 6.202 -10.931 1.00 73.00 105 ASP A O 1
ATOM 821 N N . SER A 1 106 ? -31.757 7.980 -11.547 1.00 78.44 106 SER A N 1
ATOM 822 C CA . SER A 1 106 ? -31.368 7.420 -12.841 1.00 78.44 106 SER A CA 1
ATOM 823 C C . SER A 1 106 ? -30.206 6.416 -12.694 1.00 78.44 106 SER A C 1
ATOM 825 O O . SER A 1 106 ? -29.175 6.730 -12.094 1.00 78.44 106 SER A O 1
ATOM 827 N N . PRO A 1 107 ? -30.272 5.242 -13.353 1.00 77.00 107 PRO A N 1
ATOM 828 C CA . PRO A 1 107 ? -29.136 4.322 -13.431 1.00 77.00 107 PRO A CA 1
ATOM 829 C C . PRO A 1 107 ? -27.932 4.916 -14.188 1.00 77.00 107 PRO A C 1
ATOM 831 O O . PRO A 1 107 ? -26.802 4.446 -14.024 1.00 77.00 107 PRO A O 1
ATOM 834 N N . GLU A 1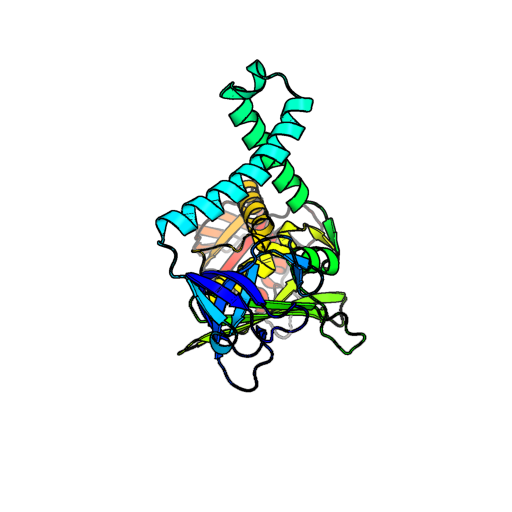 108 ? -28.135 5.944 -15.021 1.00 76.00 108 GLU A N 1
ATOM 835 C CA . GLU A 1 108 ? -27.035 6.702 -15.622 1.00 76.00 108 GLU A CA 1
ATOM 836 C C . GLU A 1 108 ? -26.318 7.583 -14.596 1.00 76.00 108 GLU A C 1
ATOM 838 O O . GLU A 1 108 ? -25.093 7.708 -14.672 1.00 76.00 108 GLU A O 1
ATOM 843 N N . PHE A 1 109 ? -27.045 8.146 -13.627 1.00 75.88 109 PHE A N 1
ATOM 844 C CA . PHE A 1 109 ? -26.459 8.926 -12.541 1.00 75.88 109 PHE A CA 1
ATOM 845 C C . PHE A 1 109 ? -25.615 8.054 -11.621 1.00 75.88 109 PHE A C 1
ATOM 847 O O . PHE A 1 109 ? -24.456 8.390 -11.401 1.00 75.88 109 PHE A O 1
ATOM 854 N N . ASP A 1 110 ? -26.113 6.892 -11.189 1.00 73.00 110 ASP A N 1
ATOM 855 C CA . ASP A 1 110 ? -25.327 5.946 -10.382 1.00 73.00 110 ASP A CA 1
ATOM 856 C C . ASP A 1 110 ? -24.032 5.540 -11.094 1.00 73.00 110 ASP A C 1
ATOM 858 O O . ASP A 1 110 ? -22.942 5.521 -10.513 1.00 73.00 110 ASP A O 1
ATOM 862 N N . ARG A 1 111 ? -24.118 5.268 -12.402 1.00 72.56 111 ARG A N 1
ATOM 863 C CA . ARG A 1 111 ? -22.942 4.937 -13.210 1.00 72.56 111 ARG A CA 1
ATOM 864 C C . ARG A 1 111 ? -21.966 6.107 -13.305 1.00 72.56 111 ARG A C 1
ATOM 866 O O . ARG A 1 111 ? -20.760 5.899 -13.164 1.00 72.56 111 ARG A O 1
ATOM 873 N N . ALA A 1 112 ? -22.462 7.315 -13.560 1.00 72.62 112 ALA A N 1
ATOM 874 C CA . ALA A 1 112 ? -21.646 8.521 -13.634 1.00 72.62 112 ALA A CA 1
ATOM 875 C C . ALA A 1 112 ? -21.003 8.850 -12.279 1.00 72.62 112 ALA A C 1
ATOM 877 O O . ALA A 1 112 ? -19.832 9.217 -12.241 1.00 72.62 112 ALA A O 1
ATOM 878 N N . LEU A 1 113 ? -21.726 8.644 -11.179 1.00 76.06 113 LEU A N 1
ATOM 879 C CA . LEU A 1 113 ? -21.256 8.842 -9.815 1.00 76.06 113 LEU A CA 1
ATOM 880 C C . LEU A 1 113 ? -20.140 7.853 -9.472 1.00 76.06 113 LEU A C 1
ATOM 882 O O . LEU A 1 113 ? -19.086 8.271 -9.002 1.00 76.06 113 LEU A O 1
ATOM 886 N N . HIS A 1 114 ? -20.315 6.564 -9.776 1.00 73.69 114 HIS A N 1
ATOM 887 C CA . HIS A 1 114 ? -19.263 5.564 -9.588 1.00 73.69 114 HIS A CA 1
ATOM 888 C C . HIS A 1 114 ? -18.007 5.873 -10.413 1.00 73.69 114 HIS A C 1
ATOM 890 O O . HIS A 1 114 ? -16.891 5.746 -9.904 1.00 73.69 114 HIS A O 1
ATOM 896 N N . LEU A 1 115 ? -18.167 6.309 -11.668 1.00 71.75 115 LEU A N 1
ATOM 897 C CA . LEU A 1 115 ? -17.044 6.723 -12.513 1.00 71.75 115 LEU A CA 1
ATOM 898 C C . LEU A 1 115 ? -16.344 7.969 -11.959 1.00 71.75 115 LEU A C 1
ATOM 900 O O . LEU A 1 115 ? -15.119 7.981 -11.855 1.00 71.75 115 LEU A O 1
ATOM 904 N N . ALA A 1 116 ? -17.106 8.988 -11.560 1.00 73.06 116 ALA A N 1
ATOM 905 C CA . ALA A 1 116 ? -16.576 10.222 -10.991 1.00 73.06 116 ALA A CA 1
ATOM 906 C C . ALA A 1 116 ? -15.852 9.967 -9.663 1.00 73.06 116 ALA A C 1
ATOM 908 O O . ALA A 1 116 ? -14.778 10.521 -9.434 1.00 73.06 116 ALA A O 1
ATOM 909 N N . PHE A 1 117 ? -16.399 9.095 -8.813 1.00 78.38 117 PHE A N 1
ATOM 910 C CA . PHE A 1 117 ? -15.775 8.691 -7.559 1.00 78.38 117 PHE A CA 1
ATOM 911 C C . PHE A 1 117 ? -14.462 7.944 -7.808 1.00 78.38 117 PHE A C 1
ATOM 913 O O . PHE A 1 117 ? -13.434 8.311 -7.240 1.00 78.38 117 PHE A O 1
ATOM 920 N N . GLY A 1 118 ? -14.459 6.969 -8.723 1.00 74.62 118 GLY A N 1
ATOM 921 C CA . GLY A 1 118 ? -13.241 6.262 -9.118 1.00 74.62 118 GLY A CA 1
ATOM 922 C C . GLY A 1 118 ? -12.175 7.201 -9.694 1.00 74.62 118 GLY A C 1
ATOM 923 O O . GLY A 1 118 ? -10.998 7.101 -9.341 1.00 74.62 118 GLY A O 1
ATOM 924 N N . GLU A 1 119 ? -12.571 8.168 -10.527 1.00 74.75 119 GLU A N 1
ATOM 925 C CA . GLU A 1 119 ? -11.653 9.172 -11.069 1.00 74.75 119 GLU A CA 1
ATOM 926 C C . GLU A 1 119 ? -11.109 10.102 -9.974 1.00 74.75 119 GLU A C 1
ATOM 928 O O . GLU A 1 119 ? -9.912 10.397 -9.951 1.00 74.75 119 GLU A O 1
ATOM 933 N N . ALA A 1 120 ? -11.956 10.539 -9.041 1.00 77.50 120 ALA A N 1
ATOM 934 C CA . ALA A 1 120 ? -11.556 11.375 -7.916 1.00 77.50 120 ALA A CA 1
ATOM 935 C C . ALA A 1 120 ? -10.563 10.648 -6.997 1.00 77.50 120 ALA A C 1
ATOM 937 O O . ALA A 1 120 ? -9.519 11.213 -6.661 1.00 77.50 120 ALA A O 1
ATOM 938 N N . GLN A 1 121 ? -10.831 9.384 -6.656 1.00 85.19 121 GLN A N 1
ATOM 939 C CA . GLN A 1 121 ? -9.919 8.552 -5.870 1.00 85.19 121 GLN A CA 1
ATOM 940 C C . GLN A 1 121 ? -8.584 8.340 -6.589 1.00 85.19 121 GLN A C 1
ATOM 942 O O . GLN A 1 121 ? -7.525 8.469 -5.976 1.00 85.19 121 GLN A O 1
ATOM 947 N N . LEU A 1 122 ? -8.602 8.073 -7.899 1.00 83.69 122 LEU A N 1
ATOM 948 C CA . LEU A 1 122 ? -7.376 7.933 -8.679 1.00 83.69 122 LEU A CA 1
ATOM 949 C C . LEU A 1 122 ? -6.587 9.247 -8.740 1.00 83.69 122 LEU A C 1
ATOM 951 O O . LEU A 1 122 ? -5.363 9.247 -8.600 1.00 83.69 122 LEU A O 1
ATOM 955 N N . ARG A 1 123 ? -7.269 10.381 -8.926 1.00 78.81 123 ARG A N 1
ATOM 956 C CA . ARG A 1 123 ? -6.647 11.711 -8.922 1.00 78.81 123 ARG A CA 1
ATOM 957 C C . ARG A 1 123 ? -5.986 12.000 -7.577 1.00 78.81 123 ARG A C 1
ATOM 959 O O . ARG A 1 123 ? -4.849 12.466 -7.558 1.00 78.81 123 ARG A O 1
ATOM 966 N N . LEU A 1 124 ? -6.659 11.660 -6.478 1.00 84.38 124 LEU A N 1
ATOM 967 C CA . LEU A 1 124 ? -6.108 11.757 -5.130 1.00 84.38 124 LEU A CA 1
ATOM 968 C C . LEU A 1 124 ? -4.887 10.843 -4.963 1.00 84.38 124 LEU A C 1
ATOM 970 O O . LEU A 1 124 ? -3.834 11.300 -4.528 1.00 84.38 124 LEU A O 1
ATOM 974 N N . ALA A 1 125 ? -4.977 9.582 -5.389 1.00 85.56 125 ALA A N 1
ATOM 975 C CA . ALA A 1 125 ? -3.872 8.629 -5.322 1.00 85.56 125 ALA A CA 1
ATOM 976 C C . ALA A 1 125 ? -2.639 9.082 -6.131 1.00 85.56 125 ALA A C 1
ATOM 978 O O . ALA A 1 125 ? -1.505 8.783 -5.753 1.00 85.56 125 ALA A O 1
ATOM 979 N N . LYS A 1 126 ? -2.839 9.824 -7.227 1.00 84.38 126 LYS A N 1
ATOM 980 C CA . LYS A 1 126 ? -1.767 10.367 -8.080 1.00 84.38 126 LYS A CA 1
ATOM 981 C C . LYS A 1 126 ? -1.184 11.691 -7.582 1.00 84.38 126 LYS A C 1
ATOM 983 O O . LYS A 1 126 ? -0.161 12.124 -8.111 1.00 84.38 126 LYS A O 1
ATOM 988 N N . GLN A 1 127 ? -1.803 12.339 -6.595 1.00 82.50 127 GLN A N 1
ATOM 989 C CA . GLN A 1 127 ? -1.307 13.596 -6.043 1.00 82.50 127 GLN A CA 1
ATOM 990 C C . GLN A 1 127 ? 0.062 13.380 -5.388 1.00 82.50 127 GLN A C 1
ATOM 992 O O . GLN A 1 127 ? 0.205 12.507 -4.535 1.00 82.50 127 GLN A O 1
ATOM 997 N N . VAL A 1 128 ? 1.060 14.177 -5.774 1.00 86.19 128 VAL A N 1
ATOM 998 C CA . VAL A 1 128 ? 2.393 14.153 -5.156 1.00 86.19 128 VAL A CA 1
ATOM 999 C C . VAL A 1 128 ? 2.373 14.990 -3.881 1.00 86.19 128 VAL A C 1
ATOM 1001 O O . VAL A 1 128 ? 1.938 16.141 -3.902 1.00 86.19 128 VAL A O 1
ATOM 1004 N N . VAL A 1 129 ? 2.814 14.396 -2.776 1.00 84.31 129 VAL A N 1
ATOM 1005 C CA . VAL A 1 129 ? 2.832 15.004 -1.437 1.00 84.31 129 VAL A CA 1
ATOM 1006 C C . VAL A 1 129 ? 3.935 14.373 -0.596 1.00 84.31 129 VAL A C 1
ATOM 1008 O O . VAL A 1 129 ? 4.406 13.275 -0.898 1.00 84.31 129 VAL A O 1
ATOM 1011 N N . GLY A 1 130 ? 4.306 15.065 0.482 1.00 84.62 130 GLY A N 1
ATOM 1012 C CA . GLY A 1 130 ? 5.325 14.607 1.419 1.00 84.62 130 GLY A CA 1
ATOM 1013 C C . GLY A 1 130 ? 4.943 13.304 2.131 1.00 84.62 130 GLY A C 1
ATOM 1014 O O . GLY A 1 130 ? 3.823 13.178 2.633 1.00 84.62 130 GLY A O 1
ATOM 1015 N N . VAL A 1 131 ? 5.890 12.367 2.258 1.00 89.12 131 VAL A N 1
ATOM 1016 C CA . VAL A 1 131 ? 5.697 11.068 2.942 1.00 89.12 131 VAL A CA 1
ATOM 1017 C C . VAL A 1 131 ? 5.092 11.219 4.335 1.00 89.12 131 VAL A C 1
ATOM 1019 O O . VAL A 1 131 ? 4.131 10.524 4.656 1.00 89.12 131 VAL A O 1
ATOM 1022 N N . THR A 1 132 ? 5.580 12.166 5.140 1.00 91.38 132 THR A N 1
ATOM 1023 C CA . THR A 1 132 ? 5.066 12.417 6.496 1.00 91.38 132 THR A CA 1
ATOM 1024 C C . THR A 1 132 ? 3.566 12.694 6.507 1.00 91.38 132 THR A C 1
ATOM 1026 O O . THR A 1 132 ? 2.854 12.191 7.374 1.00 91.38 132 THR A O 1
ATOM 1029 N N . GLN A 1 133 ? 3.075 13.491 5.553 1.00 90.88 133 GLN A N 1
ATOM 1030 C CA . GLN A 1 133 ? 1.654 13.813 5.457 1.00 90.88 133 GLN A CA 1
ATOM 1031 C C . GLN A 1 133 ? 0.845 12.558 5.125 1.00 90.88 133 GLN A C 1
ATOM 1033 O O . GLN A 1 133 ? -0.129 12.263 5.810 1.00 90.88 133 GLN A O 1
ATOM 1038 N N . VAL A 1 134 ? 1.271 11.804 4.110 1.00 92.75 134 VAL A N 1
ATOM 1039 C CA . VAL A 1 134 ? 0.554 10.607 3.650 1.00 92.75 134 VAL A CA 1
ATOM 1040 C C . VAL A 1 134 ? 0.513 9.529 4.731 1.00 92.75 134 VAL A C 1
ATOM 1042 O O . VAL A 1 134 ? -0.529 8.923 4.959 1.00 92.75 134 VAL A O 1
ATOM 1045 N N . LEU A 1 135 ? 1.624 9.313 5.439 1.00 92.94 135 LEU A N 1
ATOM 1046 C CA . LEU A 1 135 ? 1.677 8.347 6.532 1.00 92.94 135 LEU A CA 1
ATOM 1047 C C . LEU A 1 135 ? 0.791 8.770 7.708 1.00 92.94 135 LEU A C 1
ATOM 1049 O O . LEU A 1 135 ? 0.085 7.930 8.258 1.00 92.94 135 LEU A O 1
ATOM 1053 N N . ARG A 1 136 ? 0.758 10.061 8.064 1.00 90.50 136 ARG A N 1
ATOM 1054 C CA . ARG A 1 136 ? -0.169 10.560 9.093 1.00 90.50 136 ARG A CA 1
ATOM 1055 C C . ARG A 1 136 ? -1.625 10.369 8.693 1.00 90.50 136 ARG A C 1
ATOM 1057 O O . ARG A 1 136 ? -2.411 9.908 9.502 1.00 90.50 136 ARG A O 1
ATOM 1064 N N . GLU A 1 137 ? -1.988 10.662 7.449 1.00 87.62 137 GLU A N 1
ATOM 1065 C CA . GLU A 1 137 ? -3.346 10.402 6.949 1.00 87.62 137 GLU A CA 1
ATOM 1066 C C . GLU A 1 137 ? -3.711 8.909 6.991 1.00 87.62 137 GLU A C 1
ATOM 1068 O O . GLU A 1 137 ? -4.856 8.569 7.268 1.00 87.62 137 GLU A O 1
ATOM 1073 N N . ALA A 1 138 ? -2.734 8.016 6.805 1.00 87.88 138 ALA A N 1
ATOM 1074 C CA . ALA A 1 138 ? -2.906 6.571 6.976 1.00 87.88 138 ALA A CA 1
ATOM 1075 C C . ALA A 1 138 ? -2.944 6.106 8.447 1.00 87.88 138 ALA A C 1
ATOM 1077 O O . ALA A 1 138 ? -3.054 4.908 8.719 1.00 87.88 138 ALA A O 1
ATOM 1078 N N . GLY A 1 139 ? -2.845 7.038 9.397 1.00 86.94 139 GLY A N 1
ATOM 1079 C CA . GLY A 1 139 ? -2.922 6.784 10.831 1.00 86.94 139 GLY A CA 1
ATOM 1080 C C . GLY A 1 139 ? -1.579 6.530 11.510 1.00 86.94 139 GLY A C 1
ATOM 1081 O O . GLY A 1 139 ? -1.575 6.021 12.627 1.00 86.94 139 GLY A O 1
ATOM 1082 N N . PHE A 1 140 ? -0.438 6.822 10.873 1.00 91.00 140 PHE A N 1
ATOM 1083 C CA . PHE A 1 140 ? 0.854 6.787 11.561 1.00 91.00 140 PHE A CA 1
ATOM 1084 C C . PHE A 1 140 ? 0.974 7.976 12.525 1.00 91.00 140 PHE A C 1
ATOM 1086 O O . PHE A 1 140 ? 0.704 9.120 12.158 1.00 91.00 140 PHE A O 1
ATOM 1093 N N . TRP A 1 141 ? 1.481 7.735 13.731 1.00 87.44 141 TRP A N 1
ATOM 1094 C CA . TRP A 1 141 ? 1.703 8.762 14.748 1.00 87.44 141 TRP A CA 1
ATOM 1095 C C . TRP A 1 141 ? 3.185 8.909 15.097 1.00 87.44 141 TRP A C 1
ATOM 1097 O O . TRP A 1 141 ? 3.983 7.991 14.939 1.00 87.44 141 TRP A O 1
ATOM 1107 N N . SER A 1 142 ? 3.576 10.081 15.594 1.00 85.75 142 SER A N 1
ATOM 1108 C CA . SER A 1 142 ? 4.938 10.305 16.091 1.00 85.75 142 SER A CA 1
ATOM 1109 C C . SER A 1 142 ? 5.139 9.637 17.452 1.00 85.75 142 SER A C 1
ATOM 1111 O O . SER A 1 142 ? 4.254 9.692 18.311 1.00 85.75 142 SER A O 1
ATOM 1113 N N . GLN A 1 143 ? 6.310 9.039 17.681 1.00 76.94 143 GLN A N 1
ATOM 1114 C CA . GLN A 1 143 ? 6.618 8.460 18.989 1.00 76.94 143 GLN A CA 1
ATOM 1115 C C . GLN A 1 143 ? 6.699 9.547 20.081 1.00 76.94 143 GLN A C 1
ATOM 1117 O O . GLN A 1 143 ? 7.323 10.591 19.875 1.00 76.94 143 GLN A O 1
ATOM 1122 N N . PRO A 1 144 ? 6.094 9.328 21.264 1.00 59.75 144 PRO A N 1
ATOM 1123 C CA . PRO A 1 144 ? 6.184 10.284 22.357 1.00 59.75 144 PRO A CA 1
ATOM 1124 C C . PRO A 1 144 ? 7.594 10.309 22.966 1.00 59.75 144 PRO A C 1
ATOM 1126 O O . PRO A 1 144 ? 8.091 9.278 23.414 1.00 59.75 144 PRO A O 1
ATOM 1129 N N . GLY A 1 145 ? 8.193 11.501 23.074 1.00 60.56 145 GLY A N 1
ATOM 1130 C CA . GLY A 1 145 ? 9.391 11.732 23.897 1.00 60.56 145 GLY A CA 1
ATOM 1131 C C . GLY A 1 145 ? 10.708 12.003 23.163 1.00 60.56 145 GLY A C 1
ATOM 1132 O O . GLY A 1 145 ? 11.751 11.974 23.812 1.00 60.56 145 GLY A O 1
ATOM 1133 N N . GLY A 1 146 ? 10.696 12.310 21.863 1.00 52.50 146 GLY A N 1
ATOM 1134 C CA . GLY A 1 146 ? 11.888 12.784 21.154 1.00 52.50 146 GLY A CA 1
ATOM 1135 C C . GLY A 1 146 ? 11.552 13.678 19.962 1.00 52.50 146 GLY A C 1
ATOM 1136 O O . GLY A 1 146 ? 10.484 13.535 19.374 1.00 52.50 146 GLY A O 1
ATOM 1137 N N . ASP A 1 147 ? 12.489 14.547 19.572 1.00 56.19 147 ASP A N 1
ATOM 1138 C CA . ASP A 1 147 ? 12.476 15.336 18.320 1.00 56.19 147 ASP A CA 1
ATOM 1139 C C . ASP A 1 147 ? 12.594 14.447 17.057 1.00 56.19 147 ASP A C 1
ATOM 1141 O O . ASP A 1 147 ? 13.102 14.858 16.017 1.00 56.19 147 ASP A O 1
ATOM 1145 N N . SER A 1 148 ? 12.196 13.176 17.140 1.00 64.19 148 SER A N 1
ATOM 1146 C CA . SER A 1 148 ? 12.399 12.212 16.072 1.00 64.19 148 SER A CA 1
ATOM 1147 C C . SER A 1 148 ? 11.318 12.357 15.007 1.00 64.19 148 SER A C 1
ATOM 1149 O O . SER A 1 148 ? 10.133 12.202 15.302 1.00 64.19 148 SER A O 1
ATOM 1151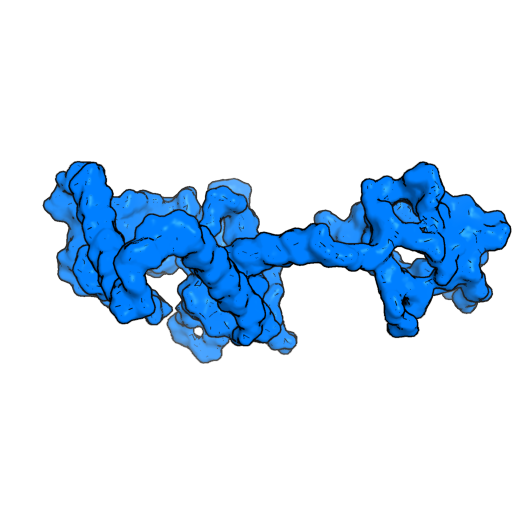 N N . GLU A 1 149 ? 11.727 12.508 13.748 1.00 83.12 149 GLU A N 1
ATOM 1152 C CA . GLU A 1 149 ? 10.873 12.379 12.552 1.00 83.12 149 GLU A CA 1
ATOM 1153 C C . GLU A 1 149 ? 10.394 10.928 12.312 1.00 83.12 149 GLU A C 1
ATOM 1155 O O . GLU A 1 149 ? 9.979 10.564 11.215 1.00 83.12 149 GLU A O 1
ATOM 1160 N N . VAL A 1 150 ? 10.458 10.083 13.343 1.00 89.75 150 VAL A N 1
ATOM 1161 C CA . VAL A 1 150 ? 10.017 8.694 13.317 1.00 89.75 150 VAL A CA 1
ATOM 1162 C C . VAL A 1 150 ? 8.506 8.655 13.499 1.00 89.75 150 VAL A C 1
ATOM 1164 O O . VAL A 1 150 ? 7.949 9.183 14.468 1.00 89.75 150 VAL A O 1
ATOM 1167 N N . LEU A 1 151 ? 7.855 8.003 12.549 1.00 92.50 151 LEU A N 1
ATOM 1168 C CA . LEU A 1 151 ? 6.441 7.698 12.556 1.00 92.50 151 LEU A CA 1
ATOM 1169 C C . LEU A 1 151 ? 6.242 6.212 12.820 1.00 92.50 151 LEU A C 1
ATOM 1171 O O . LEU A 1 151 ? 6.992 5.372 12.331 1.00 92.50 151 LEU A O 1
ATOM 1175 N N . GLU A 1 152 ? 5.205 5.894 13.569 1.00 90.62 152 GLU A N 1
ATOM 1176 C CA . GLU A 1 152 ? 4.857 4.542 13.951 1.00 90.62 152 GLU A CA 1
ATOM 1177 C C . GLU A 1 152 ? 3.389 4.272 13.646 1.00 90.62 152 GLU A C 1
ATOM 1179 O O . GLU A 1 152 ? 2.533 5.138 13.805 1.00 90.62 152 GLU A O 1
ATOM 1184 N N . TRP A 1 153 ? 3.105 3.054 13.216 1.00 91.31 153 TRP A N 1
ATOM 1185 C CA . TRP A 1 153 ? 1.763 2.550 13.013 1.00 91.31 153 TRP A CA 1
ATOM 1186 C C . TRP A 1 153 ? 1.691 1.126 13.521 1.00 91.31 153 TRP A C 1
ATOM 1188 O O . TRP A 1 153 ? 2.577 0.316 13.257 1.00 91.31 153 TRP A O 1
ATOM 1198 N N . ARG A 1 154 ? 0.638 0.796 14.258 1.00 87.06 154 ARG A N 1
ATOM 1199 C CA . ARG A 1 154 ? 0.439 -0.551 14.786 1.00 87.06 154 ARG A CA 1
ATOM 1200 C C . ARG A 1 154 ? -1.002 -0.956 14.626 1.00 87.06 154 ARG A C 1
ATOM 1202 O O . ARG A 1 154 ? -1.910 -0.160 14.842 1.00 87.06 154 ARG A O 1
ATOM 1209 N N . THR A 1 155 ? -1.199 -2.223 14.320 1.00 85.88 155 THR A N 1
ATOM 1210 C CA . THR A 1 155 ? -2.517 -2.838 14.361 1.00 85.88 155 THR A CA 1
ATOM 1211 C C . THR A 1 155 ? -2.369 -4.333 14.572 1.00 85.88 155 THR A C 1
ATOM 1213 O O . THR A 1 155 ? -1.263 -4.873 14.629 1.00 85.88 155 THR A O 1
ATOM 1216 N N . VAL A 1 156 ? -3.490 -5.019 14.726 1.00 83.19 156 VAL A N 1
ATOM 1217 C CA . VAL A 1 156 ? -3.520 -6.454 14.968 1.00 83.19 156 VAL A CA 1
ATOM 1218 C C . VAL A 1 156 ? -4.576 -7.063 14.065 1.00 83.19 156 VAL A C 1
ATOM 1220 O O . VAL A 1 156 ? -5.700 -6.569 13.979 1.00 83.19 156 VAL A O 1
ATOM 1223 N N . TYR A 1 157 ? -4.209 -8.153 13.401 1.00 82.25 157 TYR A N 1
ATOM 1224 C CA . TYR A 1 157 ? -5.087 -8.865 12.487 1.00 82.25 157 TYR A CA 1
ATOM 1225 C C . TYR A 1 157 ? -4.943 -10.370 12.687 1.00 82.25 157 TYR A C 1
ATOM 1227 O O . TYR A 1 157 ? -3.828 -10.886 12.773 1.00 82.25 157 TYR A O 1
ATOM 1235 N N . GLU A 1 158 ? -6.079 -11.064 12.817 1.00 81.19 158 GLU A N 1
ATOM 1236 C CA . GLU A 1 158 ? -6.145 -12.514 13.071 1.00 81.19 158 GLU A CA 1
ATOM 1237 C C . GLU A 1 158 ? -5.214 -12.964 14.216 1.00 81.19 158 GLU A C 1
ATOM 1239 O O . GLU A 1 158 ? -4.519 -13.976 14.142 1.00 81.19 158 GLU A O 1
ATOM 1244 N N . GLY A 1 159 ? -5.165 -12.172 15.292 1.00 78.94 159 GLY A N 1
ATOM 1245 C CA . GLY A 1 159 ? -4.341 -12.453 16.467 1.00 78.94 159 GLY A CA 1
ATOM 1246 C C . GLY A 1 159 ? -2.838 -12.250 16.295 1.00 78.94 159 GLY A C 1
ATOM 1247 O O . GLY A 1 159 ? -2.088 -12.607 17.201 1.00 78.94 159 GLY A O 1
ATOM 1248 N N . THR A 1 160 ? -2.393 -11.667 15.181 1.00 82.75 160 THR A N 1
ATOM 1249 C CA . THR A 1 160 ? -0.997 -11.285 14.950 1.00 82.75 160 THR A CA 1
ATOM 1250 C C . THR A 1 160 ? -0.865 -9.762 14.975 1.00 82.75 160 THR A C 1
ATOM 1252 O O . THR A 1 160 ? -1.490 -9.061 14.178 1.00 82.75 160 THR A O 1
ATOM 1255 N N . GLU A 1 161 ? -0.051 -9.249 15.899 1.00 86.75 161 GLU A N 1
ATOM 1256 C CA . GLU A 1 161 ? 0.312 -7.829 15.987 1.00 86.75 161 GLU A CA 1
ATOM 1257 C C . GLU A 1 161 ? 1.362 -7.494 14.915 1.00 86.75 161 GLU A C 1
ATOM 1259 O O . GLU A 1 161 ? 2.348 -8.219 14.749 1.00 86.75 161 GLU A O 1
ATOM 1264 N N . ILE A 1 162 ? 1.142 -6.396 14.190 1.00 89.50 162 ILE A N 1
ATOM 1265 C CA . ILE A 1 162 ? 2.117 -5.791 13.285 1.00 89.50 162 ILE A CA 1
ATOM 1266 C C . ILE A 1 162 ? 2.444 -4.384 13.780 1.00 89.50 162 ILE A C 1
ATOM 1268 O O . ILE A 1 162 ? 1.557 -3.599 14.116 1.00 89.50 162 ILE A O 1
ATOM 1272 N N . SER A 1 163 ? 3.732 -4.069 13.801 1.00 91.31 163 SER A N 1
ATOM 1273 C CA . SER A 1 163 ? 4.247 -2.726 14.030 1.00 91.31 163 SER A CA 1
ATOM 1274 C C . SER A 1 163 ? 5.007 -2.282 12.792 1.00 91.31 163 SER A C 1
ATOM 1276 O O . SER A 1 163 ? 5.818 -3.030 12.255 1.00 91.31 163 SER A O 1
ATOM 1278 N N . MET A 1 164 ? 4.729 -1.083 12.306 1.00 94.44 164 MET A N 1
ATOM 1279 C CA . MET A 1 164 ? 5.435 -0.455 11.204 1.00 94.44 164 MET A CA 1
ATOM 1280 C C . MET A 1 164 ? 6.068 0.830 11.701 1.00 94.44 164 MET A C 1
ATOM 1282 O O . MET A 1 164 ? 5.410 1.650 12.334 1.00 94.44 164 MET A O 1
ATOM 1286 N N . ASN A 1 165 ? 7.340 1.015 11.380 1.00 93.94 165 ASN A N 1
ATOM 1287 C CA . ASN A 1 165 ? 8.071 2.234 11.674 1.00 93.94 165 ASN A CA 1
ATOM 1288 C C . ASN A 1 165 ? 8.524 2.857 10.363 1.00 93.94 165 ASN A C 1
ATOM 1290 O O . ASN A 1 165 ? 8.985 2.155 9.464 1.00 93.94 165 ASN A O 1
ATOM 1294 N N . ALA A 1 166 ? 8.398 4.170 10.265 1.00 94.50 166 ALA A N 1
ATOM 1295 C CA . ALA A 1 166 ? 8.841 4.947 9.130 1.00 94.50 166 ALA A CA 1
ATOM 1296 C C . ALA A 1 166 ? 9.756 6.068 9.615 1.00 94.50 166 ALA A C 1
ATOM 1298 O O . ALA A 1 166 ? 9.395 6.813 10.523 1.00 94.50 166 ALA A O 1
ATOM 1299 N N . ALA A 1 167 ? 10.942 6.185 9.029 1.00 93.25 167 ALA A N 1
ATOM 1300 C CA . ALA A 1 167 ? 11.907 7.206 9.413 1.00 93.25 167 ALA A CA 1
ATOM 1301 C C . ALA A 1 167 ? 12.718 7.685 8.204 1.00 93.25 167 ALA A C 1
ATOM 1303 O O . ALA A 1 167 ? 13.002 6.884 7.304 1.00 93.25 167 ALA A O 1
ATOM 1304 N N . PRO A 1 168 ? 13.148 8.956 8.183 1.00 90.81 168 PRO A N 1
ATOM 1305 C CA . PRO A 1 168 ? 14.091 9.428 7.184 1.00 90.81 168 PRO A CA 1
ATOM 1306 C C . PRO A 1 168 ? 15.440 8.720 7.356 1.00 90.81 168 PRO A C 1
ATOM 1308 O O . PRO A 1 168 ? 15.970 8.545 8.455 1.00 90.81 168 PRO A O 1
ATOM 1311 N N . SER A 1 169 ? 16.016 8.312 6.237 1.00 84.31 169 SER A N 1
ATOM 1312 C CA . SER A 1 169 ? 17.395 7.857 6.148 1.00 84.31 169 SER A CA 1
ATOM 1313 C C . SER A 1 169 ? 18.354 9.046 6.099 1.00 84.31 169 SER A C 1
ATOM 1315 O O . SER A 1 169 ? 17.979 10.180 5.799 1.00 84.31 169 SER A O 1
ATOM 1317 N N . MET A 1 170 ? 19.644 8.758 6.268 1.00 79.56 170 MET A N 1
ATOM 1318 C CA . MET A 1 170 ? 20.715 9.741 6.076 1.00 79.56 170 MET A CA 1
ATOM 1319 C C . MET A 1 170 ? 20.816 10.310 4.646 1.00 79.56 170 MET A C 1
ATOM 1321 O O . MET A 1 170 ? 21.554 11.269 4.438 1.00 79.56 170 MET A O 1
ATOM 1325 N N . PHE A 1 171 ? 20.112 9.732 3.666 1.00 79.56 171 PHE A N 1
ATOM 1326 C CA . PHE A 1 171 ? 20.132 10.162 2.263 1.00 79.56 171 PHE A CA 1
ATOM 1327 C C . PHE A 1 171 ? 18.843 10.873 1.828 1.00 79.56 171 PHE A C 1
ATOM 1329 O O . PHE A 1 171 ? 18.690 11.204 0.656 1.00 79.56 171 PHE A O 1
ATOM 1336 N N . GLY A 1 172 ? 17.917 11.129 2.758 1.00 73.94 172 GLY A N 1
ATOM 1337 C CA . GLY A 1 172 ? 16.659 11.824 2.474 1.00 73.94 172 GLY A CA 1
ATOM 1338 C C . GLY A 1 172 ? 15.548 10.941 1.895 1.00 73.94 172 GLY A C 1
ATOM 1339 O O . GLY A 1 172 ? 14.435 11.427 1.713 1.00 73.94 172 GLY A O 1
ATOM 1340 N N . GLU A 1 173 ? 15.800 9.650 1.640 1.00 84.81 173 GLU A N 1
ATOM 1341 C CA . GLU A 1 173 ? 14.721 8.673 1.440 1.00 84.81 173 GLU A CA 1
ATOM 1342 C C . GLU A 1 173 ? 14.120 8.233 2.780 1.00 84.81 173 GLU A C 1
ATOM 1344 O O . GLU A 1 173 ? 14.821 8.206 3.789 1.00 84.81 173 GLU A O 1
ATOM 1349 N N . TRP A 1 174 ? 12.850 7.848 2.798 1.00 88.56 174 TRP A N 1
ATOM 1350 C CA . TRP A 1 174 ? 12.183 7.254 3.952 1.00 88.56 174 TRP A CA 1
ATOM 1351 C C . TRP A 1 174 ? 12.320 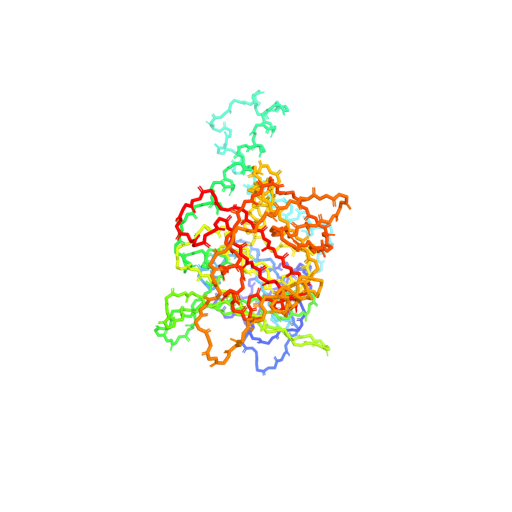5.741 3.929 1.00 88.56 174 TRP A C 1
ATOM 1353 O O . TRP A 1 174 ? 12.046 5.097 2.917 1.00 88.56 174 TRP A O 1
ATOM 1363 N N . ARG A 1 175 ? 12.694 5.166 5.067 1.00 89.88 175 ARG A N 1
ATOM 1364 C CA . ARG A 1 175 ? 12.656 3.724 5.298 1.00 89.88 175 ARG A CA 1
ATOM 1365 C C . ARG A 1 175 ? 11.379 3.390 6.031 1.00 89.88 175 ARG A C 1
ATOM 1367 O O . ARG A 1 175 ? 11.138 3.964 7.088 1.00 89.88 175 ARG A O 1
ATOM 1374 N N . VAL A 1 176 ? 10.590 2.482 5.472 1.00 92.38 176 VAL A N 1
ATOM 1375 C CA . VAL A 1 176 ? 9.401 1.927 6.114 1.00 92.38 176 VAL A CA 1
ATOM 1376 C C . VAL A 1 176 ? 9.676 0.456 6.382 1.00 92.38 176 VAL A C 1
ATOM 1378 O O . VAL A 1 176 ? 9.867 -0.326 5.450 1.00 92.38 176 VAL A O 1
ATOM 1381 N N . SER A 1 177 ? 9.710 0.088 7.655 1.00 92.88 177 SER A N 1
ATOM 1382 C CA . SER A 1 177 ? 10.035 -1.263 8.100 1.00 92.88 177 SER A CA 1
ATOM 1383 C C . SER A 1 177 ? 8.858 -1.813 8.889 1.00 92.88 177 SER A C 1
ATOM 1385 O O . SER A 1 177 ? 8.322 -1.134 9.763 1.00 92.88 177 SER A O 1
ATOM 1387 N N . ALA A 1 178 ? 8.453 -3.043 8.591 1.00 92.25 178 ALA A N 1
ATOM 1388 C CA . ALA A 1 178 ? 7.423 -3.740 9.349 1.00 92.25 178 ALA A CA 1
ATOM 1389 C C . ALA A 1 178 ? 8.044 -4.793 10.261 1.00 92.25 178 ALA A C 1
ATOM 1391 O O . ALA A 1 178 ? 9.086 -5.363 9.959 1.00 92.25 178 ALA A O 1
ATOM 1392 N N . TYR A 1 179 ? 7.376 -5.065 11.369 1.00 91.31 179 TYR A N 1
ATOM 1393 C CA . TYR A 1 179 ? 7.735 -6.061 12.356 1.00 91.31 179 TYR A CA 1
ATOM 1394 C C . TYR A 1 179 ? 6.481 -6.828 12.757 1.00 91.31 179 TYR A C 1
ATOM 1396 O O . TYR A 1 179 ? 5.520 -6.241 13.251 1.00 91.31 179 TYR A O 1
ATOM 1404 N N . ALA A 1 180 ? 6.494 -8.142 12.557 1.00 88.75 180 ALA A N 1
ATOM 1405 C CA . ALA A 1 180 ? 5.452 -9.031 13.054 1.00 88.75 180 ALA A CA 1
ATOM 1406 C C . ALA A 1 180 ? 6.048 -10.379 13.471 1.00 88.75 180 ALA A C 1
ATOM 1408 O O . ALA A 1 180 ? 6.881 -10.956 12.762 1.00 88.75 180 ALA A O 1
ATOM 1409 N N . ILE A 1 181 ? 5.586 -10.906 14.607 1.00 83.38 181 ILE A N 1
ATOM 1410 C CA . ILE A 1 181 ? 5.908 -12.261 15.065 1.00 83.38 181 ILE A CA 1
ATOM 1411 C C . ILE A 1 181 ? 4.665 -13.131 14.926 1.00 83.38 181 ILE A C 1
ATOM 1413 O O . ILE A 1 181 ? 3.641 -12.873 15.554 1.00 83.38 181 ILE A O 1
ATOM 1417 N N . LYS A 1 182 ? 4.790 -14.208 14.154 1.00 82.56 182 LYS A N 1
ATOM 1418 C CA . LYS A 1 182 ? 3.833 -15.314 14.111 1.00 82.56 182 LYS A CA 1
ATOM 1419 C C . LYS A 1 182 ? 4.382 -16.508 14.883 1.00 82.56 182 LYS A C 1
ATOM 1421 O O . LYS A 1 182 ? 5.574 -16.581 15.170 1.00 82.56 182 LYS A O 1
ATOM 1426 N N . GLU A 1 183 ? 3.528 -17.497 15.142 1.00 75.25 183 GLU A N 1
ATOM 1427 C CA . GLU A 1 183 ? 3.884 -18.711 15.894 1.00 75.25 183 GLU A CA 1
ATOM 1428 C C . GLU A 1 183 ? 5.127 -19.437 15.337 1.00 75.25 183 GLU A C 1
ATOM 1430 O O . GLU A 1 183 ? 5.890 -20.032 16.094 1.00 75.25 183 GLU A O 1
ATOM 1435 N N . ARG A 1 184 ? 5.356 -19.376 14.016 1.00 79.56 184 ARG A N 1
ATOM 1436 C CA . ARG A 1 184 ? 6.448 -20.097 13.332 1.00 79.56 184 ARG A CA 1
ATOM 1437 C C . ARG A 1 184 ? 7.348 -19.229 12.452 1.00 79.56 184 ARG A C 1
ATOM 1439 O O . ARG A 1 184 ? 8.230 -19.770 11.789 1.00 79.56 184 ARG A O 1
ATOM 1446 N N . SER A 1 185 ? 7.131 -17.917 12.396 1.00 80.12 185 SER A N 1
ATOM 1447 C CA . SER A 1 185 ? 7.886 -17.034 11.503 1.00 80.12 185 SER A CA 1
ATOM 1448 C C . SER A 1 185 ? 8.001 -15.622 12.055 1.00 80.12 185 SER A C 1
ATOM 1450 O O . SER A 1 185 ? 7.104 -15.121 12.731 1.00 80.12 185 SER A O 1
ATOM 1452 N N . TRP A 1 186 ? 9.122 -14.974 11.749 1.00 83.38 186 TRP A N 1
ATOM 1453 C CA . TRP A 1 186 ? 9.351 -13.560 12.023 1.00 83.38 186 TRP A CA 1
ATOM 1454 C C . TRP A 1 186 ? 9.385 -12.818 10.694 1.00 83.38 186 TRP A C 1
ATOM 1456 O O . TRP A 1 186 ? 10.030 -13.270 9.747 1.00 83.38 186 TRP A O 1
ATOM 1466 N N . HIS A 1 187 ? 8.682 -11.694 10.623 1.00 84.50 187 HIS A N 1
ATOM 1467 C CA . HIS A 1 187 ? 8.597 -10.865 9.431 1.00 84.50 187 HIS A CA 1
ATOM 1468 C C . HIS A 1 187 ? 9.213 -9.506 9.746 1.00 84.50 187 HIS A C 1
ATOM 1470 O O . HIS A 1 187 ? 8.727 -8.805 10.632 1.00 84.50 187 HIS A O 1
ATOM 1476 N N . MET A 1 188 ? 10.294 -9.168 9.037 1.00 90.12 188 MET A N 1
ATOM 1477 C CA . MET A 1 188 ? 10.990 -7.883 9.159 1.00 90.12 188 MET A CA 1
ATOM 1478 C C . MET A 1 188 ? 11.319 -7.247 7.795 1.00 90.12 188 MET A C 1
ATOM 1480 O O . MET A 1 188 ? 12.493 -6.986 7.522 1.00 90.12 188 MET A O 1
ATOM 1484 N N . PRO A 1 189 ? 10.342 -7.076 6.880 1.00 87.06 189 PRO A N 1
ATOM 1485 C CA . PRO A 1 189 ? 10.610 -6.435 5.600 1.00 87.06 189 PRO A CA 1
ATOM 1486 C C . PRO A 1 189 ? 10.847 -4.928 5.771 1.00 87.06 189 PRO A C 1
ATOM 1488 O O . PRO A 1 189 ? 10.241 -4.281 6.625 1.00 87.06 189 PRO A O 1
ATOM 1491 N N . GLU A 1 190 ? 11.710 -4.378 4.920 1.00 89.25 190 GLU A N 1
ATOM 1492 C CA . GLU A 1 190 ? 12.002 -2.947 4.817 1.00 89.25 190 GLU A CA 1
ATOM 1493 C C . GLU A 1 190 ? 11.897 -2.522 3.353 1.00 89.25 190 GLU A C 1
ATOM 1495 O O . GLU A 1 190 ? 12.408 -3.202 2.461 1.00 89.25 190 GLU A O 1
ATOM 1500 N N . LEU A 1 191 ? 11.234 -1.392 3.116 1.00 86.75 191 LEU A N 1
ATOM 1501 C CA . LEU A 1 191 ? 11.057 -0.785 1.802 1.00 86.75 191 LEU A CA 1
ATOM 1502 C C . LEU A 1 191 ? 11.358 0.718 1.866 1.00 86.75 191 LEU A C 1
ATOM 1504 O O . LEU A 1 191 ? 11.335 1.334 2.933 1.00 86.75 191 LEU A O 1
ATOM 1508 N N . LEU A 1 192 ? 11.655 1.306 0.706 1.00 83.31 192 LEU A N 1
ATOM 1509 C CA . LEU A 1 192 ? 12.067 2.706 0.581 1.00 83.31 192 LEU A CA 1
ATOM 1510 C C . LEU A 1 192 ? 10.989 3.541 -0.111 1.00 83.31 192 LEU A C 1
ATOM 1512 O O . LEU A 1 192 ? 10.524 3.157 -1.182 1.00 83.31 192 LEU A O 1
ATOM 1516 N N . ALA A 1 193 ? 10.669 4.707 0.450 1.00 76.50 193 ALA A N 1
ATOM 1517 C CA . ALA A 1 193 ? 9.868 5.754 -0.183 1.00 76.50 193 ALA A CA 1
ATOM 1518 C C . ALA A 1 193 ? 10.722 7.009 -0.417 1.00 76.50 193 ALA A C 1
ATOM 1520 O O . ALA A 1 193 ? 11.567 7.347 0.408 1.00 76.50 193 ALA A O 1
ATOM 1521 N N . LEU A 1 194 ? 10.497 7.740 -1.510 1.00 76.88 194 LEU A N 1
ATOM 1522 C CA . LEU A 1 194 ? 11.073 9.085 -1.655 1.00 76.88 194 LEU A CA 1
ATOM 1523 C C . LEU A 1 194 ? 10.199 10.114 -0.943 1.00 76.88 194 LEU A C 1
ATOM 1525 O O . LEU A 1 194 ? 8.993 9.915 -0.858 1.00 76.88 194 LEU A O 1
ATOM 1529 N N . ASN A 1 195 ? 10.805 11.221 -0.495 1.00 76.19 195 ASN A N 1
ATOM 1530 C CA . ASN A 1 195 ? 10.112 12.311 0.204 1.00 76.19 195 ASN A CA 1
ATOM 1531 C C . ASN A 1 195 ? 8.851 12.789 -0.524 1.00 76.19 195 ASN A C 1
ATOM 1533 O O . ASN A 1 195 ? 7.829 12.977 0.127 1.00 76.19 195 ASN A O 1
ATOM 1537 N N . ASP A 1 196 ? 8.923 12.929 -1.849 1.00 80.75 196 ASP A N 1
ATOM 1538 C CA . ASP A 1 196 ? 7.828 13.408 -2.688 1.00 80.75 196 ASP A CA 1
ATOM 1539 C C . ASP A 1 196 ? 7.440 12.335 -3.703 1.00 80.75 196 ASP A C 1
ATOM 1541 O O . ASP A 1 196 ? 8.082 12.172 -4.743 1.00 80.75 196 ASP A O 1
ATOM 1545 N N . TRP A 1 197 ? 6.368 11.606 -3.409 1.00 85.12 197 TRP A N 1
ATOM 1546 C CA . TRP A 1 197 ? 5.792 10.597 -4.295 1.00 85.12 197 TRP A CA 1
ATOM 1547 C C . TRP A 1 197 ? 4.273 10.738 -4.372 1.00 85.12 197 TRP A C 1
ATOM 1549 O O . TRP A 1 197 ? 3.663 11.373 -3.508 1.00 85.12 197 TRP A O 1
ATOM 1559 N N . PRO A 1 198 ? 3.633 10.150 -5.402 1.00 86.38 198 PRO A N 1
ATOM 1560 C CA . PRO A 1 198 ? 2.186 10.003 -5.408 1.00 86.38 198 PRO A CA 1
ATOM 1561 C C . PRO A 1 198 ? 1.698 9.346 -4.110 1.00 86.38 198 PRO A C 1
ATOM 1563 O O . PRO A 1 198 ? 2.277 8.339 -3.691 1.00 86.38 198 PRO A O 1
ATOM 1566 N N . ARG A 1 199 ? 0.621 9.863 -3.501 1.00 91.62 199 ARG A N 1
ATOM 1567 C CA . ARG A 1 199 ? 0.002 9.303 -2.277 1.00 91.62 199 ARG A CA 1
ATOM 1568 C C . ARG A 1 199 ? -0.146 7.789 -2.357 1.00 91.62 199 ARG A C 1
ATOM 1570 O O . ARG A 1 199 ? 0.301 7.054 -1.481 1.00 91.62 199 ARG A O 1
ATOM 1577 N N . GLY A 1 200 ? -0.728 7.326 -3.458 1.00 89.00 200 GLY A N 1
ATOM 1578 C CA . GLY A 1 200 ? -0.958 5.917 -3.720 1.00 89.00 200 GLY A CA 1
ATOM 1579 C C . GLY A 1 200 ? 0.335 5.111 -3.827 1.00 89.00 200 GLY A C 1
ATOM 1580 O O . GLY A 1 200 ? 0.367 3.972 -3.384 1.00 89.00 200 GLY A O 1
ATOM 1581 N N . LYS A 1 201 ? 1.439 5.693 -4.313 1.00 88.31 201 LYS A N 1
ATOM 1582 C CA . LYS A 1 201 ? 2.740 5.008 -4.345 1.00 88.31 201 LYS A CA 1
ATOM 1583 C C . LYS A 1 201 ? 3.307 4.785 -2.945 1.00 88.31 201 LYS A C 1
ATOM 1585 O O . LYS A 1 201 ? 3.833 3.712 -2.663 1.00 88.31 201 LYS A O 1
ATOM 1590 N N . ILE A 1 202 ? 3.183 5.781 -2.071 1.00 89.88 202 ILE A N 1
ATOM 1591 C CA . ILE A 1 202 ? 3.618 5.680 -0.672 1.00 89.88 202 ILE A CA 1
ATOM 1592 C C . ILE A 1 202 ? 2.773 4.625 0.053 1.00 89.88 202 ILE A C 1
ATOM 1594 O O . ILE A 1 202 ? 3.317 3.722 0.680 1.00 89.88 202 ILE A O 1
ATOM 1598 N N . LEU A 1 203 ? 1.448 4.666 -0.104 1.00 95.06 203 LEU A N 1
ATOM 1599 C CA . LEU A 1 203 ? 0.548 3.683 0.511 1.00 95.06 203 LEU A CA 1
ATOM 1600 C C . LEU A 1 203 ? 0.694 2.279 -0.088 1.00 95.06 203 LEU A C 1
ATOM 1602 O O . LEU A 1 203 ? 0.492 1.297 0.618 1.00 95.06 203 LEU A O 1
ATOM 1606 N N . GLN A 1 204 ? 1.108 2.157 -1.351 1.00 92.06 204 GLN A N 1
ATOM 1607 C CA . GLN A 1 204 ? 1.439 0.871 -1.967 1.00 92.06 204 GLN A CA 1
ATOM 1608 C C . GLN A 1 204 ? 2.609 0.179 -1.253 1.00 92.06 204 GLN A C 1
ATOM 1610 O O . GLN A 1 204 ? 2.586 -1.046 -1.155 1.00 92.06 204 GLN A O 1
ATOM 1615 N N . ILE A 1 205 ? 3.592 0.929 -0.732 1.00 91.50 205 ILE A N 1
ATOM 1616 C CA . ILE A 1 205 ? 4.683 0.370 0.087 1.00 91.50 205 ILE A CA 1
ATOM 1617 C C . ILE A 1 205 ? 4.133 -0.205 1.385 1.00 91.50 205 ILE A C 1
ATOM 1619 O O . ILE A 1 205 ? 4.428 -1.345 1.733 1.00 91.50 205 ILE A O 1
ATOM 1623 N N . VAL A 1 206 ? 3.322 0.579 2.097 1.00 94.81 206 VAL A N 1
ATOM 1624 C CA . VAL A 1 206 ? 2.725 0.151 3.368 1.00 94.81 206 VAL A CA 1
ATOM 1625 C C . VAL A 1 206 ? 1.851 -1.089 3.147 1.00 94.81 206 VAL A C 1
ATOM 1627 O O . VAL A 1 206 ? 1.945 -2.059 3.898 1.00 94.81 206 VAL A O 1
ATOM 1630 N N . LEU A 1 207 ? 1.083 -1.103 2.054 1.00 94.06 207 LEU A N 1
ATOM 1631 C CA . LEU A 1 207 ? 0.285 -2.249 1.630 1.00 94.06 207 LEU A CA 1
ATOM 1632 C C . LEU A 1 207 ? 1.145 -3.479 1.313 1.00 94.06 207 LEU A C 1
ATOM 1634 O O . LEU A 1 207 ? 0.780 -4.587 1.683 1.00 94.06 207 LEU A O 1
ATOM 1638 N N . GLU A 1 208 ? 2.295 -3.316 0.664 1.00 91.81 208 GLU A N 1
ATOM 1639 C CA . GLU A 1 208 ? 3.204 -4.432 0.379 1.00 91.81 208 GLU A CA 1
ATOM 1640 C C . GLU A 1 208 ? 3.796 -5.026 1.667 1.00 91.81 208 GLU A C 1
ATOM 1642 O O . GLU A 1 208 ? 3.873 -6.246 1.820 1.00 91.81 208 GLU A O 1
ATOM 1647 N N . LEU A 1 209 ? 4.159 -4.187 2.641 1.00 91.75 209 LEU A N 1
ATOM 1648 C CA . LEU A 1 209 ? 4.593 -4.651 3.963 1.00 91.75 209 LEU A CA 1
ATOM 1649 C C . LEU A 1 209 ? 3.471 -5.398 4.698 1.00 91.75 209 LEU A C 1
ATOM 1651 O O . LEU A 1 209 ? 3.726 -6.435 5.313 1.00 91.75 209 LEU A O 1
ATOM 1655 N N . TRP A 1 210 ? 2.235 -4.905 4.601 1.00 92.31 210 TRP A N 1
ATOM 1656 C CA . TRP A 1 210 ? 1.046 -5.569 5.133 1.00 92.31 210 TRP A CA 1
ATOM 1657 C C . TRP A 1 210 ? 0.827 -6.945 4.496 1.00 92.31 210 TRP A C 1
ATOM 1659 O O . TRP A 1 210 ? 0.713 -7.948 5.200 1.00 92.31 210 TRP A O 1
ATOM 1669 N N . GLU A 1 211 ? 0.824 -7.021 3.166 1.00 90.75 211 GLU A N 1
ATOM 1670 C CA . GLU A 1 211 ? 0.602 -8.259 2.414 1.00 90.75 211 GLU A CA 1
ATOM 1671 C C . GLU A 1 211 ? 1.714 -9.289 2.647 1.00 90.75 211 GLU A C 1
ATOM 1673 O O . GLU A 1 211 ? 1.449 -10.490 2.671 1.00 90.75 211 GLU A O 1
ATOM 1678 N N . ASN A 1 212 ? 2.949 -8.850 2.900 1.00 87.50 212 ASN A N 1
ATOM 1679 C CA . ASN A 1 212 ? 4.043 -9.742 3.291 1.00 87.50 212 ASN A CA 1
ATOM 1680 C C . ASN A 1 212 ? 3.801 -10.439 4.639 1.00 87.50 212 ASN A C 1
ATOM 1682 O O . ASN A 1 212 ? 4.355 -11.514 4.891 1.00 87.50 212 ASN A O 1
ATOM 1686 N N . VAL A 1 213 ? 2.989 -9.840 5.513 1.00 86.69 213 VAL A N 1
ATOM 1687 C CA . VAL A 1 213 ? 2.586 -10.451 6.780 1.00 86.69 213 VAL A CA 1
ATOM 1688 C C . VAL A 1 213 ? 1.272 -11.207 6.616 1.00 86.69 213 VAL A C 1
ATOM 1690 O O . VAL A 1 213 ? 1.205 -12.363 7.018 1.00 86.69 213 VAL A O 1
ATOM 1693 N N . PHE A 1 214 ? 0.235 -10.628 6.014 1.00 87.94 214 PHE A N 1
ATOM 1694 C CA . PHE A 1 214 ? -1.133 -11.174 6.051 1.00 87.94 214 PHE A CA 1
ATOM 1695 C C . PHE A 1 214 ? -1.645 -11.751 4.721 1.00 87.94 214 PHE A C 1
ATOM 1697 O O . PHE A 1 214 ? -2.724 -12.339 4.671 1.00 87.94 214 PHE A O 1
ATOM 1704 N N . GLY A 1 215 ? -0.874 -11.642 3.641 1.00 86.00 215 GLY A N 1
ATOM 1705 C CA . GLY A 1 215 ? -1.307 -11.986 2.287 1.00 86.00 215 GLY A CA 1
ATOM 1706 C C . GLY A 1 215 ? -2.253 -10.941 1.681 1.00 86.00 215 GLY A C 1
ATOM 1707 O O . GLY A 1 215 ? -2.488 -9.880 2.245 1.00 86.00 215 GLY A O 1
ATOM 1708 N N . THR A 1 216 ? -2.823 -11.251 0.515 1.00 84.62 216 THR A N 1
ATOM 1709 C CA . THR A 1 216 ? -3.603 -10.301 -0.309 1.00 84.62 216 THR A CA 1
ATOM 1710 C C . THR A 1 216 ? -5.116 -10.335 -0.055 1.00 84.62 216 THR A C 1
ATOM 1712 O O . THR A 1 216 ? -5.889 -9.822 -0.857 1.00 84.62 216 THR A O 1
ATOM 1715 N N . HIS A 1 217 ? -5.570 -11.008 1.005 1.00 74.50 217 HIS A N 1
ATOM 1716 C CA . HIS A 1 217 ? -6.991 -11.338 1.192 1.00 74.50 217 HIS A CA 1
ATOM 1717 C C . HIS A 1 217 ? -7.804 -10.170 1.761 1.0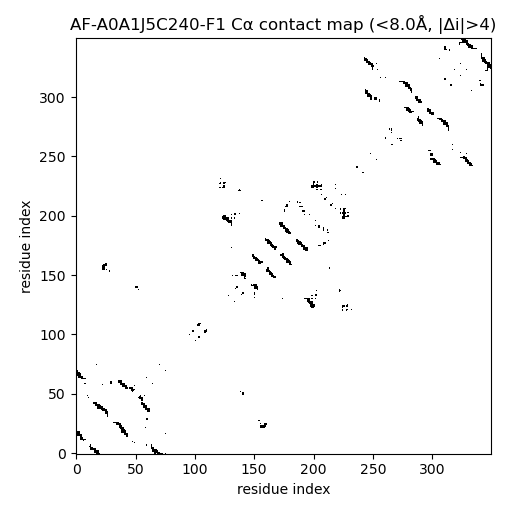0 74.50 217 HIS A C 1
ATOM 1719 O O . HIS A 1 217 ? -9.021 -10.139 1.594 1.00 74.50 217 HIS A O 1
ATOM 1725 N N . ARG A 1 218 ? -7.145 -9.212 2.426 1.00 78.19 218 ARG A N 1
ATOM 1726 C CA . ARG A 1 218 ? -7.795 -8.033 2.999 1.00 78.19 218 ARG A CA 1
ATOM 1727 C C . ARG A 1 218 ? -6.861 -6.832 2.987 1.00 78.19 218 ARG A C 1
ATOM 1729 O O . ARG A 1 218 ? -5.747 -6.900 3.505 1.00 78.19 218 ARG A O 1
ATOM 1736 N N . ILE A 1 219 ? -7.363 -5.740 2.428 1.00 83.00 219 ILE A N 1
ATOM 1737 C CA . ILE A 1 219 ? -6.683 -4.450 2.337 1.00 83.00 219 ILE A CA 1
ATOM 1738 C C . ILE A 1 219 ? -7.272 -3.559 3.436 1.00 83.00 219 ILE A C 1
ATOM 1740 O O . ILE A 1 219 ? -8.496 -3.431 3.490 1.00 83.00 219 ILE A O 1
ATOM 1744 N N . PRO A 1 220 ? -6.459 -3.002 4.350 1.00 85.12 220 PRO A N 1
ATOM 1745 C CA . PRO A 1 220 ? -6.941 -2.010 5.304 1.00 85.12 220 PRO A CA 1
ATOM 1746 C C . PRO A 1 220 ? -7.487 -0.788 4.565 1.00 85.12 220 PRO A C 1
ATOM 1748 O O . PRO A 1 220 ? -6.889 -0.363 3.578 1.00 85.12 220 PRO A O 1
ATOM 1751 N N . GLU A 1 221 ? -8.576 -0.200 5.059 1.00 84.38 221 GLU A N 1
ATOM 1752 C CA . GLU A 1 221 ? -9.218 0.979 4.454 1.00 84.38 221 GLU A CA 1
ATOM 1753 C C . GLU A 1 221 ? -8.212 2.125 4.243 1.00 84.38 221 GLU A C 1
ATOM 1755 O O . GLU A 1 221 ? -8.132 2.732 3.177 1.00 84.38 221 GLU A O 1
ATOM 1760 N N . GLN A 1 222 ? -7.314 2.321 5.216 1.00 86.94 222 GLN A N 1
ATOM 1761 C CA . GLN A 1 222 ? -6.247 3.328 5.179 1.00 86.94 222 GLN A CA 1
ATOM 1762 C C . GLN A 1 222 ? -5.245 3.115 4.026 1.00 86.94 222 GLN A C 1
ATOM 1764 O O . GLN A 1 222 ? -4.478 4.015 3.687 1.00 86.94 222 GLN A O 1
ATOM 1769 N N . MET A 1 223 ? -5.223 1.922 3.426 1.00 91.25 223 MET A N 1
ATOM 1770 C CA . MET A 1 223 ? -4.319 1.528 2.344 1.00 91.25 223 MET A CA 1
ATOM 1771 C C . MET A 1 223 ? -5.033 1.381 0.989 1.00 91.25 223 MET A C 1
ATOM 1773 O O . MET A 1 223 ? -4.379 1.046 -0.003 1.00 91.25 223 MET A O 1
ATOM 1777 N N . GLU A 1 224 ? -6.339 1.664 0.899 1.00 90.56 224 GLU A N 1
ATOM 1778 C CA . GLU A 1 224 ? -7.118 1.521 -0.341 1.00 90.56 224 GLU A CA 1
ATOM 1779 C C . GLU A 1 224 ? -6.551 2.343 -1.500 1.00 90.56 224 GLU A C 1
ATOM 1781 O O . GLU A 1 224 ? -6.432 1.844 -2.620 1.00 90.56 224 GLU A O 1
ATOM 1786 N N . LEU A 1 225 ? -6.107 3.575 -1.243 1.00 90.69 225 LEU A N 1
ATOM 1787 C CA . LEU A 1 225 ? -5.467 4.402 -2.272 1.00 90.69 225 LEU A CA 1
ATOM 1788 C C . LEU A 1 225 ? -4.185 3.755 -2.824 1.00 90.69 225 LEU A C 1
ATOM 1790 O O . LEU A 1 225 ? -3.866 3.931 -4.001 1.00 90.69 225 LEU A O 1
ATOM 1794 N N . GLY A 1 226 ? -3.466 2.981 -2.004 1.00 92.25 226 GLY A N 1
ATOM 1795 C CA . GLY A 1 226 ? -2.311 2.198 -2.442 1.00 92.25 226 GLY A CA 1
ATOM 1796 C C . GLY A 1 226 ? -2.692 1.073 -3.401 1.00 92.25 226 GLY A C 1
ATOM 1797 O O . GLY A 1 226 ? -2.010 0.837 -4.401 1.00 92.25 226 GLY A O 1
ATOM 1798 N N . TRP A 1 227 ? -3.827 0.423 -3.145 1.00 92.50 227 TRP A N 1
ATOM 1799 C CA . TRP A 1 227 ? -4.393 -0.586 -4.035 1.00 92.50 227 TRP A CA 1
ATOM 1800 C C . TRP A 1 227 ? -4.891 0.007 -5.356 1.00 92.50 227 TRP A C 1
ATOM 1802 O O . TRP A 1 227 ? -4.521 -0.486 -6.423 1.00 92.50 227 TRP A O 1
ATOM 1812 N N . ILE A 1 228 ? -5.670 1.093 -5.299 1.00 89.25 228 ILE A N 1
ATOM 1813 C CA . ILE A 1 228 ? -6.181 1.808 -6.481 1.00 89.25 228 ILE A CA 1
ATOM 1814 C C . ILE A 1 228 ? -5.018 2.231 -7.380 1.00 89.25 228 ILE A C 1
ATOM 1816 O O . ILE A 1 228 ? -5.038 2.001 -8.590 1.00 89.25 228 ILE A O 1
ATOM 1820 N N . TYR A 1 229 ? -3.961 2.785 -6.786 1.00 91.50 229 TYR A N 1
ATOM 1821 C CA . TYR A 1 229 ? -2.766 3.183 -7.519 1.00 91.50 229 TYR A CA 1
ATOM 1822 C C . TYR A 1 229 ? -2.035 1.993 -8.150 1.00 91.50 229 TYR A C 1
ATOM 1824 O O . TYR A 1 229 ? -1.663 2.057 -9.319 1.00 91.50 229 TYR A O 1
ATOM 1832 N N . ARG A 1 230 ? -1.879 0.877 -7.425 1.00 90.38 230 ARG A N 1
ATOM 1833 C CA . ARG A 1 230 ? -1.298 -0.363 -7.967 1.00 90.38 230 ARG A CA 1
ATOM 1834 C C . ARG A 1 230 ? -2.106 -0.905 -9.149 1.00 90.38 230 ARG A C 1
ATOM 1836 O O . ARG A 1 230 ? -1.516 -1.385 -10.118 1.00 90.38 230 ARG A O 1
ATOM 1843 N N . MET A 1 231 ? -3.437 -0.836 -9.086 1.00 88.25 231 MET A N 1
ATOM 1844 C CA . MET A 1 231 ? -4.303 -1.235 -10.197 1.00 88.25 231 MET A CA 1
ATOM 1845 C C . MET A 1 231 ? -4.146 -0.318 -11.395 1.00 88.25 231 MET A C 1
ATOM 1847 O O . MET A 1 231 ? -3.912 -0.815 -12.493 1.00 88.25 231 MET A O 1
ATOM 1851 N N . HIS A 1 232 ? -4.110 0.993 -11.172 1.00 84.06 232 HIS A N 1
ATOM 1852 C CA . HIS A 1 232 ? -3.788 1.941 -12.227 1.00 84.06 232 HIS A CA 1
ATOM 1853 C C . HIS A 1 232 ? -2.410 1.680 -12.848 1.00 84.06 232 HIS A C 1
ATOM 1855 O O . HIS A 1 232 ? -2.310 1.646 -14.066 1.00 84.06 232 HIS A O 1
ATOM 1861 N N . GLU A 1 233 ? -1.354 1.439 -12.062 1.00 81.44 233 GLU A N 1
ATOM 1862 C CA . GLU A 1 233 ? -0.032 1.085 -12.603 1.00 81.44 233 GLU A CA 1
ATOM 1863 C C . GLU A 1 233 ? -0.094 -0.194 -13.450 1.00 81.44 233 GLU A C 1
ATOM 1865 O O . GLU A 1 233 ? 0.545 -0.270 -14.497 1.00 81.44 233 GLU A O 1
ATOM 1870 N N . ARG A 1 234 ? -0.851 -1.209 -13.019 1.00 81.50 234 ARG A N 1
ATOM 1871 C CA . ARG A 1 234 ? -1.017 -2.456 -13.777 1.00 81.50 234 ARG A CA 1
ATOM 1872 C C . ARG A 1 234 ? -1.754 -2.223 -15.095 1.00 81.50 234 ARG A C 1
ATOM 1874 O O . ARG A 1 234 ? -1.339 -2.764 -16.116 1.00 81.50 234 ARG A O 1
ATOM 1881 N N . ASP A 1 235 ? -2.821 -1.438 -15.066 1.00 77.62 235 ASP A N 1
ATOM 1882 C CA . ASP A 1 235 ? -3.634 -1.138 -16.241 1.00 77.62 235 ASP A CA 1
ATOM 1883 C C . ASP A 1 235 ? -2.866 -0.227 -17.206 1.00 77.62 235 ASP A C 1
ATOM 1885 O O . ASP A 1 235 ? -2.834 -0.469 -18.406 1.00 77.62 235 ASP A O 1
ATOM 1889 N N . MET A 1 236 ? -2.117 0.748 -16.689 1.00 69.94 236 MET A N 1
ATOM 1890 C CA . MET A 1 236 ? -1.198 1.540 -17.502 1.00 69.94 236 MET A CA 1
ATOM 1891 C C . MET A 1 236 ? -0.108 0.666 -18.117 1.00 69.94 236 MET A C 1
ATOM 1893 O O . MET A 1 236 ? 0.150 0.804 -19.300 1.00 69.94 236 MET A O 1
ATOM 1897 N N . ARG A 1 237 ? 0.467 -0.303 -17.395 1.00 64.69 237 ARG A N 1
ATOM 1898 C CA . ARG A 1 237 ? 1.430 -1.257 -17.981 1.00 64.69 237 ARG A CA 1
ATOM 1899 C C . ARG A 1 237 ? 0.825 -2.153 -19.061 1.00 64.69 237 ARG A C 1
ATOM 1901 O O . ARG A 1 237 ? 1.567 -2.636 -19.911 1.00 64.69 237 ARG A O 1
ATOM 1908 N N . SER A 1 238 ? -0.478 -2.430 -19.010 1.00 62.41 238 SER A N 1
ATOM 1909 C CA . SER A 1 238 ? -1.152 -3.243 -20.029 1.00 62.41 238 SER A CA 1
ATOM 1910 C C . SER A 1 238 ? -1.540 -2.434 -21.272 1.00 62.41 238 SER A C 1
ATOM 1912 O O . SER A 1 238 ? -1.710 -3.023 -22.338 1.00 62.41 238 SER A O 1
ATOM 1914 N N . ILE A 1 239 ? -1.637 -1.104 -21.143 1.00 60.78 239 ILE A N 1
ATOM 1915 C CA . ILE A 1 239 ? -2.033 -0.166 -22.207 1.00 60.78 239 ILE A CA 1
ATOM 1916 C C . ILE A 1 239 ? -0.832 0.631 -22.757 1.00 60.78 239 ILE A C 1
ATOM 1918 O O . ILE A 1 239 ? -0.882 1.125 -23.883 1.00 60.78 239 ILE A O 1
ATOM 1922 N N . GLU A 1 240 ? 0.262 0.752 -22.002 1.00 48.56 240 GLU A N 1
ATOM 1923 C CA . GLU A 1 240 ? 1.506 1.367 -22.459 1.00 48.56 240 GLU A CA 1
ATOM 1924 C C . GLU A 1 240 ? 2.012 0.611 -23.698 1.00 48.56 240 GLU A C 1
ATOM 1926 O O . GLU A 1 240 ? 2.112 -0.621 -23.666 1.00 48.56 240 GLU A O 1
ATOM 1931 N N . PRO A 1 241 ? 2.378 1.309 -24.792 1.00 51.62 241 PRO A N 1
ATOM 1932 C CA . PRO A 1 241 ? 3.160 0.696 -25.851 1.00 51.62 241 PRO A CA 1
ATOM 1933 C C . PRO A 1 241 ? 4.508 0.315 -25.240 1.00 51.62 241 PRO A C 1
ATOM 1935 O O . PRO A 1 241 ? 5.411 1.142 -25.115 1.00 51.62 241 PRO A O 1
ATOM 1938 N N . VAL A 1 242 ? 4.613 -0.928 -24.770 1.00 55.88 242 VAL A N 1
ATOM 1939 C CA . VAL A 1 242 ? 5.822 -1.416 -24.117 1.00 55.88 242 VAL A CA 1
ATOM 1940 C C . VAL A 1 242 ? 6.958 -1.247 -25.114 1.00 55.88 242 VAL A C 1
ATOM 1942 O O . VAL A 1 242 ? 6.888 -1.793 -26.217 1.00 55.88 242 VAL A O 1
ATOM 1945 N N . LEU A 1 243 ? 7.990 -0.481 -24.738 1.00 63.38 243 LEU A N 1
ATOM 1946 C CA . LEU A 1 243 ? 9.205 -0.390 -25.544 1.00 63.38 243 LEU A CA 1
ATOM 1947 C C . LEU A 1 243 ? 9.656 -1.814 -25.905 1.00 63.38 243 LEU A C 1
ATOM 1949 O O . LEU A 1 243 ? 9.562 -2.699 -25.039 1.00 63.38 243 LEU A O 1
ATOM 1953 N N . PRO A 1 244 ? 10.141 -2.046 -27.137 1.00 71.81 244 PRO A N 1
ATOM 1954 C CA . PRO A 1 244 ? 10.558 -3.374 -27.554 1.00 71.81 244 PRO A CA 1
ATOM 1955 C C . PRO A 1 244 ? 11.513 -3.966 -26.506 1.00 71.81 244 PRO A C 1
ATOM 1957 O O . PRO A 1 244 ? 12.541 -3.368 -26.174 1.00 71.81 244 PRO A O 1
ATOM 1960 N N . HIS A 1 245 ? 11.154 -5.108 -25.925 1.00 81.50 245 HIS A N 1
ATOM 1961 C CA . HIS A 1 245 ? 11.899 -5.761 -24.855 1.00 81.50 245 HIS A CA 1
ATOM 1962 C C . HIS A 1 245 ? 11.872 -7.279 -25.003 1.00 81.50 245 HIS A C 1
ATOM 1964 O O . HIS A 1 245 ? 10.918 -7.853 -25.514 1.00 81.50 245 HIS A O 1
ATOM 1970 N N . VAL A 1 246 ? 12.890 -7.953 -24.480 1.00 84.94 246 VAL A N 1
ATOM 1971 C CA . VAL A 1 246 ? 12.930 -9.414 -24.377 1.00 84.94 246 VAL A CA 1
ATOM 1972 C C . VAL A 1 246 ? 13.333 -9.849 -22.978 1.00 84.94 246 VAL A C 1
ATOM 1974 O O . VAL A 1 246 ? 14.280 -9.331 -22.383 1.00 84.94 246 VAL A O 1
ATOM 1977 N N . VAL A 1 247 ? 12.621 -10.852 -22.474 1.00 84.69 247 VAL A N 1
ATOM 1978 C CA . VAL A 1 247 ? 12.959 -11.591 -21.260 1.00 84.69 247 VAL A CA 1
ATOM 1979 C C . VAL A 1 247 ? 13.572 -12.916 -21.671 1.00 84.69 247 VAL A C 1
ATOM 1981 O O . VAL A 1 247 ? 12.986 -13.674 -22.448 1.00 84.69 247 VAL A O 1
ATOM 1984 N N . MET A 1 248 ? 14.741 -13.223 -21.126 1.00 87.31 248 MET A N 1
ATOM 1985 C CA . MET A 1 248 ? 15.478 -14.439 -21.454 1.00 87.31 248 MET A CA 1
ATOM 1986 C C . MET A 1 248 ? 16.004 -15.158 -20.223 1.00 87.31 248 MET A C 1
ATOM 1988 O O . MET A 1 248 ? 16.177 -14.578 -19.148 1.00 87.31 248 MET A O 1
ATOM 1992 N N . ASP A 1 249 ? 16.289 -16.441 -20.422 1.00 85.44 249 ASP A N 1
ATOM 1993 C CA . ASP A 1 249 ? 16.942 -17.274 -19.424 1.00 85.44 249 ASP A CA 1
ATOM 1994 C C . ASP A 1 249 ? 18.364 -16.767 -19.140 1.00 85.44 249 ASP A C 1
ATOM 1996 O O . ASP A 1 249 ? 19.217 -16.697 -20.033 1.00 85.44 249 ASP A O 1
ATOM 2000 N N . GLY A 1 250 ? 18.637 -16.413 -17.882 1.00 84.06 250 GLY A N 1
ATOM 2001 C CA . GLY A 1 250 ? 19.918 -15.825 -17.505 1.00 84.06 250 GLY A CA 1
ATOM 2002 C C . GLY A 1 250 ? 21.094 -16.786 -17.668 1.00 84.06 250 GLY A C 1
ATOM 2003 O O . GLY A 1 250 ? 22.208 -16.348 -17.966 1.00 84.06 250 GLY A O 1
ATOM 2004 N N . ALA A 1 251 ? 20.878 -18.098 -17.527 1.00 86.12 251 ALA A N 1
ATOM 2005 C CA . ALA A 1 251 ? 21.931 -19.090 -17.735 1.00 86.12 251 ALA A CA 1
ATOM 2006 C C . ALA A 1 251 ? 22.294 -19.229 -19.223 1.00 86.12 251 ALA A C 1
ATOM 2008 O O . ALA A 1 251 ? 23.482 -19.237 -19.560 1.00 86.12 251 ALA A O 1
ATOM 2009 N N . SER A 1 252 ? 21.291 -19.276 -20.102 1.00 88.75 252 SER A N 1
ATOM 2010 C CA . SER A 1 252 ? 21.438 -19.268 -21.560 1.00 88.75 252 SER A CA 1
ATOM 2011 C C . SER A 1 252 ? 22.165 -18.007 -22.031 1.00 88.75 252 SER A C 1
ATOM 2013 O O . SER A 1 252 ? 23.159 -18.104 -22.753 1.00 88.75 252 SER A O 1
ATOM 2015 N N . PHE A 1 253 ? 21.767 -16.833 -21.530 1.00 88.44 253 PHE A N 1
ATOM 2016 C CA . PHE A 1 253 ? 22.406 -15.566 -21.885 1.00 88.44 253 PHE A CA 1
ATOM 2017 C C . PHE A 1 253 ? 23.875 -15.510 -21.450 1.00 88.44 253 PHE A C 1
ATOM 2019 O O . PHE A 1 253 ? 24.754 -15.194 -22.250 1.00 88.44 253 PHE A O 1
ATOM 2026 N N . ARG A 1 254 ? 24.187 -15.895 -20.203 1.00 87.06 254 ARG A N 1
ATOM 2027 C CA . ARG A 1 254 ? 25.578 -15.960 -19.720 1.00 87.06 254 ARG A CA 1
ATOM 2028 C C . ARG A 1 254 ? 26.440 -16.918 -20.540 1.00 87.06 254 ARG A C 1
ATOM 2030 O O . ARG A 1 254 ? 27.609 -16.620 -20.777 1.00 87.06 254 ARG A O 1
ATOM 2037 N N . ARG A 1 255 ? 25.883 -18.058 -20.964 1.00 88.81 255 ARG A N 1
ATOM 2038 C CA . ARG A 1 255 ? 26.580 -19.018 -21.830 1.00 88.81 255 ARG A CA 1
ATOM 2039 C C . ARG A 1 255 ? 26.892 -18.399 -23.189 1.00 88.81 255 ARG A C 1
ATOM 2041 O O . ARG A 1 255 ? 28.019 -18.536 -23.651 1.00 88.81 255 ARG A O 1
ATOM 2048 N N . ALA A 1 256 ? 25.940 -17.673 -23.773 1.00 88.94 256 ALA A N 1
ATOM 2049 C CA . ALA A 1 256 ? 26.152 -16.986 -25.040 1.00 88.94 256 ALA A CA 1
ATOM 2050 C C . ALA A 1 256 ? 27.240 -15.908 -24.952 1.00 88.94 256 ALA A C 1
ATOM 2052 O O . ALA A 1 256 ? 28.126 -15.857 -25.801 1.00 88.94 256 ALA A O 1
ATOM 2053 N N . LEU A 1 257 ? 27.244 -15.105 -23.883 1.00 87.00 257 LEU A N 1
ATOM 2054 C CA . LEU A 1 257 ? 28.290 -14.099 -23.671 1.00 87.00 257 LEU A CA 1
ATOM 2055 C C . LEU A 1 257 ? 29.673 -14.718 -23.435 1.00 87.00 257 LEU A C 1
ATOM 2057 O O . LEU A 1 257 ? 30.668 -14.168 -23.901 1.00 87.00 257 LEU A O 1
ATOM 2061 N N . ARG A 1 258 ? 29.754 -15.846 -22.716 1.00 86.62 258 ARG A N 1
ATOM 2062 C CA . ARG A 1 258 ? 31.018 -16.574 -22.524 1.00 86.62 258 ARG A CA 1
ATOM 2063 C C . ARG A 1 258 ? 31.560 -17.084 -23.856 1.00 86.62 258 ARG A C 1
ATOM 2065 O O . ARG A 1 258 ? 32.721 -16.850 -24.157 1.00 86.62 258 ARG A O 1
ATOM 2072 N N . TRP A 1 259 ? 30.700 -17.704 -24.658 1.00 89.38 259 TRP A N 1
ATOM 2073 C CA . TRP A 1 259 ? 31.073 -18.206 -25.974 1.00 89.38 259 TRP A CA 1
ATOM 2074 C C . TRP A 1 259 ? 31.559 -17.084 -26.902 1.00 89.38 259 TRP A C 1
ATOM 2076 O O . TRP A 1 259 ? 32.598 -17.228 -27.534 1.00 89.38 259 TRP A O 1
ATOM 2086 N N . LEU A 1 260 ? 30.879 -15.929 -26.921 1.00 86.38 260 LEU A N 1
ATOM 2087 C CA . LEU A 1 260 ? 31.335 -14.756 -27.681 1.00 86.38 260 LEU A CA 1
ATOM 2088 C C . LEU A 1 260 ? 32.707 -14.251 -27.206 1.00 86.38 260 LEU A C 1
ATOM 2090 O O . LEU A 1 260 ? 33.526 -13.845 -28.023 1.00 86.38 260 LEU A O 1
ATOM 2094 N N . ARG A 1 261 ? 32.989 -14.288 -25.897 1.00 82.62 261 ARG A N 1
ATOM 2095 C CA . ARG A 1 261 ? 34.310 -13.912 -25.363 1.00 82.62 261 ARG A CA 1
ATOM 2096 C C . ARG A 1 261 ? 35.413 -14.869 -25.799 1.00 82.62 261 ARG A C 1
ATOM 2098 O O . ARG A 1 261 ? 36.487 -14.406 -26.168 1.00 82.62 261 ARG A O 1
ATOM 2105 N N . GLU A 1 262 ? 35.136 -16.169 -25.776 1.00 84.06 262 GLU A N 1
ATOM 2106 C CA . GLU A 1 262 ? 36.063 -17.208 -26.237 1.00 84.06 262 GLU A CA 1
ATOM 2107 C C . GLU A 1 262 ? 36.327 -17.085 -27.745 1.00 84.06 262 GLU A C 1
ATOM 2109 O O . GLU A 1 262 ? 37.482 -17.073 -28.165 1.00 84.06 262 GLU A O 1
ATOM 2114 N N . ALA A 1 263 ? 35.272 -16.912 -28.549 1.00 84.31 263 ALA A N 1
ATOM 2115 C CA . ALA A 1 263 ? 35.359 -16.793 -30.005 1.00 84.31 263 ALA A CA 1
ATOM 2116 C C . ALA A 1 263 ? 36.212 -15.593 -30.455 1.00 84.31 263 ALA A C 1
ATOM 2118 O O . ALA A 1 263 ? 37.002 -15.706 -31.388 1.00 84.31 263 ALA A O 1
ATOM 2119 N N . TYR A 1 264 ? 36.105 -14.465 -29.747 1.00 82.50 264 TYR A N 1
ATOM 2120 C CA . TYR A 1 264 ? 36.857 -13.243 -30.040 1.00 82.50 264 TYR A CA 1
ATOM 2121 C C . TYR A 1 264 ? 38.133 -13.069 -29.199 1.00 82.50 264 TYR A C 1
ATOM 2123 O O . TYR A 1 264 ? 38.723 -11.990 -29.226 1.00 82.50 264 TYR A O 1
ATOM 2131 N N . GLN A 1 265 ? 38.560 -14.106 -28.464 1.00 75.94 265 GLN A N 1
ATOM 2132 C CA . GLN A 1 265 ? 39.778 -14.120 -27.634 1.00 75.94 265 GLN A CA 1
ATOM 2133 C C . GLN A 1 265 ? 39.907 -12.895 -26.711 1.00 75.94 265 GLN A C 1
ATOM 2135 O O . GLN A 1 265 ? 40.972 -12.293 -26.575 1.00 75.94 265 GLN A O 1
ATOM 2140 N N . ILE A 1 266 ? 38.797 -12.495 -26.091 1.00 69.38 266 ILE A N 1
ATOM 2141 C CA . ILE A 1 266 ? 38.759 -11.320 -25.219 1.00 69.38 266 ILE A CA 1
ATOM 2142 C C . ILE A 1 266 ? 39.338 -11.718 -23.864 1.00 69.38 266 ILE A C 1
ATOM 2144 O O . ILE A 1 266 ? 38.657 -12.354 -23.059 1.00 69.38 266 ILE A O 1
ATOM 2148 N N . ASP A 1 267 ? 40.597 -11.355 -23.634 1.00 59.62 267 ASP A N 1
ATOM 2149 C CA . ASP A 1 267 ? 41.286 -11.591 -22.368 1.00 59.62 267 ASP A CA 1
ATOM 2150 C C . ASP A 1 267 ? 40.865 -10.541 -21.326 1.00 59.62 267 ASP A C 1
ATOM 2152 O O . ASP A 1 267 ? 40.952 -9.335 -21.566 1.00 59.62 267 ASP A O 1
ATOM 2156 N N . ASP A 1 268 ? 40.397 -10.996 -20.161 1.00 56.62 268 ASP A N 1
ATOM 2157 C CA . ASP A 1 268 ? 39.925 -10.132 -19.069 1.00 56.62 268 ASP A CA 1
ATOM 2158 C C . ASP A 1 268 ? 41.079 -9.376 -18.378 1.00 56.62 268 ASP A C 1
ATOM 2160 O O . ASP A 1 268 ? 40.820 -8.487 -17.564 1.00 56.62 268 ASP A O 1
ATOM 2164 N N . ILE A 1 269 ? 42.340 -9.729 -18.669 1.00 54.75 269 ILE A N 1
ATOM 2165 C CA . ILE A 1 269 ? 43.480 -9.328 -17.838 1.00 54.75 269 ILE A CA 1
ATOM 2166 C C . ILE A 1 269 ? 44.412 -8.289 -18.485 1.00 54.75 269 ILE A C 1
ATOM 2168 O O . ILE A 1 269 ? 44.963 -7.499 -17.722 1.00 54.75 269 ILE A O 1
ATOM 2172 N N . LEU A 1 270 ? 44.612 -8.199 -19.815 1.00 44.81 270 LEU A N 1
ATOM 2173 C CA . LEU A 1 270 ? 45.667 -7.289 -20.332 1.00 44.81 270 LEU A CA 1
ATOM 2174 C C . LEU A 1 270 ? 45.656 -6.883 -21.822 1.00 44.81 270 LEU A C 1
ATOM 2176 O O . LEU A 1 270 ? 46.658 -6.357 -22.307 1.00 44.81 270 LEU A O 1
ATOM 2180 N N . VAL A 1 271 ? 44.553 -7.027 -22.561 1.00 45.78 271 VAL A N 1
ATOM 2181 C CA . VAL A 1 271 ? 44.458 -6.492 -23.935 1.00 45.78 271 VAL A CA 1
ATOM 2182 C C . VAL A 1 271 ? 43.290 -5.517 -23.993 1.00 45.78 271 VAL A C 1
ATOM 2184 O O . VAL A 1 271 ? 42.197 -5.826 -23.528 1.00 45.78 271 VAL A O 1
ATOM 2187 N N . GLY A 1 272 ? 43.530 -4.303 -24.502 1.00 50.34 272 GLY A N 1
ATOM 2188 C CA . GLY A 1 272 ? 42.497 -3.275 -24.656 1.00 50.34 272 GLY A CA 1
ATOM 2189 C C . GLY A 1 272 ? 41.233 -3.816 -25.341 1.00 50.34 272 GLY A C 1
ATOM 2190 O O . GLY A 1 272 ? 41.285 -4.848 -26.013 1.00 50.34 272 GLY A O 1
ATOM 2191 N N . PRO A 1 273 ? 40.080 -3.143 -25.175 1.00 50.03 273 PRO A N 1
ATOM 2192 C CA . PRO A 1 273 ? 38.793 -3.714 -25.545 1.00 50.03 273 PRO A CA 1
ATOM 2193 C C . PRO A 1 273 ? 38.796 -4.162 -27.017 1.00 50.03 273 PRO A C 1
ATOM 2195 O O . PRO A 1 273 ? 39.342 -3.433 -27.856 1.00 50.03 273 PRO A O 1
ATOM 2198 N N . PRO A 1 274 ? 38.174 -5.313 -27.353 1.00 58.59 274 PRO A N 1
ATOM 2199 C CA . PRO A 1 274 ? 38.145 -5.844 -28.720 1.00 58.59 274 PRO A CA 1
ATOM 2200 C C . PRO A 1 274 ? 37.738 -4.750 -29.699 1.00 58.59 274 PRO A C 1
ATOM 2202 O O . PRO A 1 274 ? 36.947 -3.875 -29.323 1.00 58.59 274 PRO A O 1
ATOM 2205 N N . LYS A 1 275 ? 38.269 -4.765 -30.933 1.00 66.88 275 LYS A N 1
ATOM 2206 C CA . LYS A 1 275 ? 37.817 -3.852 -31.998 1.00 66.88 275 LYS A CA 1
ATOM 2207 C C . LYS A 1 275 ? 36.293 -3.868 -31.991 1.00 66.88 275 LYS A C 1
ATOM 2209 O O . LYS A 1 275 ? 35.700 -4.942 -32.001 1.00 66.88 275 LYS A O 1
ATOM 2214 N N . ASP A 1 276 ? 35.686 -2.695 -31.849 1.00 75.81 276 ASP A N 1
ATOM 2215 C CA . ASP A 1 276 ? 34.240 -2.654 -31.725 1.00 75.81 276 ASP A CA 1
ATOM 2216 C C . ASP A 1 276 ? 33.613 -3.133 -33.036 1.00 75.81 276 ASP A C 1
ATOM 2218 O O . ASP A 1 276 ? 34.009 -2.680 -34.112 1.00 75.81 276 ASP A O 1
ATOM 2222 N N . MET A 1 277 ? 32.703 -4.097 -32.937 1.00 81.62 277 MET A N 1
ATOM 2223 C CA . MET A 1 277 ? 32.088 -4.768 -34.078 1.00 81.62 277 MET A CA 1
ATOM 2224 C C . MET A 1 277 ? 30.568 -4.702 -33.947 1.00 81.62 277 MET A C 1
ATOM 2226 O O . MET A 1 277 ? 30.047 -4.816 -32.829 1.00 81.62 277 MET A O 1
ATOM 2230 N N . PRO A 1 278 ? 29.850 -4.538 -35.070 1.00 84.50 278 PRO A N 1
ATOM 2231 C CA . PRO A 1 278 ? 28.401 -4.589 -35.067 1.00 84.50 278 PRO A CA 1
ATOM 2232 C C . PRO A 1 278 ? 27.930 -6.002 -34.705 1.00 84.50 278 PRO A C 1
ATOM 2234 O O . PRO A 1 278 ? 28.365 -6.994 -35.288 1.00 84.50 278 PRO A O 1
ATOM 2237 N N . LEU A 1 279 ? 27.020 -6.076 -33.742 1.00 85.44 279 LEU A N 1
ATOM 2238 C CA . LEU A 1 279 ? 26.293 -7.274 -33.360 1.00 85.44 279 LEU A CA 1
ATOM 2239 C C . LEU A 1 279 ? 24.824 -7.063 -33.714 1.00 85.44 279 LEU A C 1
ATOM 2241 O O . LEU A 1 279 ? 24.143 -6.244 -33.096 1.00 85.44 279 LEU A O 1
ATOM 2245 N N . SER A 1 280 ? 24.339 -7.803 -34.702 1.00 89.62 280 SER A N 1
ATOM 2246 C CA . SER A 1 280 ? 22.920 -7.859 -35.026 1.00 89.62 280 SER A CA 1
ATOM 2247 C C . SER A 1 280 ? 22.196 -8.716 -33.991 1.00 89.62 280 SER A C 1
ATOM 2249 O O . SER A 1 280 ? 22.621 -9.827 -33.665 1.00 89.62 280 SER A O 1
ATOM 2251 N N . VAL A 1 281 ? 21.111 -8.175 -33.453 1.00 89.44 281 VAL A N 1
ATOM 2252 C CA . VAL A 1 281 ? 20.250 -8.816 -32.471 1.00 89.44 281 VAL A CA 1
ATOM 2253 C C . VAL A 1 281 ? 18.852 -8.898 -33.062 1.00 89.44 281 VAL A C 1
ATOM 2255 O O . VAL A 1 281 ? 18.238 -7.873 -33.340 1.00 89.44 281 VAL A O 1
ATOM 2258 N N . GLU A 1 282 ? 18.349 -10.113 -33.255 1.00 91.12 282 GLU A N 1
ATOM 2259 C CA . GLU A 1 282 ? 17.029 -10.359 -33.844 1.00 91.12 282 GLU A CA 1
ATOM 2260 C C . GLU A 1 282 ? 16.347 -11.573 -33.203 1.00 91.12 282 GLU A C 1
ATOM 2262 O O . GLU A 1 282 ? 17.003 -12.448 -32.636 1.00 91.12 282 GLU A O 1
ATOM 2267 N N . ILE A 1 283 ? 15.021 -11.663 -33.308 1.00 90.25 283 ILE A N 1
ATOM 2268 C CA . ILE A 1 283 ? 14.271 -12.845 -32.874 1.00 90.25 283 ILE A CA 1
ATOM 2269 C C . ILE A 1 283 ? 14.012 -13.744 -34.081 1.00 90.25 283 ILE A C 1
ATOM 2271 O O . ILE A 1 283 ? 13.359 -13.342 -35.040 1.00 90.25 283 ILE A O 1
ATOM 2275 N N . LYS A 1 284 ? 14.468 -14.999 -34.009 1.00 89.44 284 LYS A N 1
ATOM 2276 C CA . LYS A 1 284 ? 14.228 -16.010 -35.047 1.00 89.44 284 LYS A CA 1
ATOM 2277 C C . LYS A 1 284 ? 13.876 -17.348 -34.414 1.00 89.44 284 LYS A C 1
ATOM 2279 O O . LYS A 1 284 ? 14.619 -17.851 -33.568 1.00 89.44 284 LYS A O 1
ATOM 2284 N N . ASN A 1 285 ? 12.752 -17.935 -34.830 1.00 85.81 285 ASN A N 1
ATOM 2285 C CA . ASN A 1 285 ? 12.268 -19.242 -34.360 1.00 85.81 285 ASN A CA 1
ATOM 2286 C C . ASN A 1 285 ? 12.212 -19.355 -32.820 1.00 85.81 285 ASN A C 1
ATOM 2288 O O . ASN A 1 285 ? 12.683 -20.336 -32.250 1.00 85.81 285 ASN A O 1
ATOM 2292 N N . GLY A 1 286 ? 11.707 -18.320 -32.137 1.00 81.00 286 GLY A N 1
ATOM 2293 C CA . GLY A 1 286 ? 11.601 -18.300 -30.669 1.00 81.00 286 GLY A CA 1
ATOM 2294 C C . GLY A 1 286 ? 12.935 -18.182 -29.916 1.00 81.00 286 GLY A C 1
ATOM 2295 O O . GLY A 1 286 ? 12.979 -18.399 -28.707 1.00 81.00 286 GLY A O 1
ATOM 2296 N N . THR A 1 287 ? 14.027 -17.832 -30.603 1.00 90.31 287 THR A N 1
ATOM 2297 C CA . THR A 1 287 ? 15.346 -17.584 -29.996 1.00 90.31 287 THR A CA 1
ATOM 2298 C C . THR A 1 287 ? 15.833 -16.181 -30.317 1.00 90.31 287 THR A C 1
ATOM 2300 O O . THR A 1 287 ? 15.646 -15.708 -31.438 1.00 90.31 287 THR A O 1
ATOM 2303 N N . LEU A 1 288 ? 16.484 -15.531 -29.353 1.00 91.81 288 LEU A N 1
ATOM 2304 C CA . LEU A 1 288 ? 17.212 -14.294 -29.602 1.00 91.81 288 LEU A CA 1
ATOM 2305 C C . LEU A 1 288 ? 18.555 -14.643 -30.233 1.00 91.81 288 LEU A C 1
ATOM 2307 O O . LEU A 1 288 ? 19.388 -15.292 -29.598 1.00 91.81 288 LEU A O 1
ATOM 2311 N N . ARG A 1 289 ? 18.760 -14.239 -31.478 1.00 93.69 289 ARG A N 1
ATOM 2312 C CA . ARG A 1 289 ? 19.998 -14.448 -32.217 1.00 93.69 289 ARG A CA 1
ATOM 2313 C C . ARG A 1 289 ? 20.912 -13.253 -32.027 1.00 93.69 289 ARG A C 1
ATOM 2315 O O . ARG A 1 289 ? 20.506 -12.123 -32.257 1.00 93.69 289 ARG A O 1
ATOM 2322 N N . LEU A 1 290 ? 22.136 -13.535 -31.600 1.00 92.19 290 LEU A N 1
ATOM 2323 C CA . LEU A 1 290 ? 23.250 -12.600 -31.553 1.00 92.19 290 LEU A CA 1
ATOM 2324 C C . LEU A 1 290 ? 24.180 -12.979 -32.708 1.00 92.19 290 LEU A C 1
ATOM 2326 O O . LEU A 1 290 ? 24.819 -14.033 -32.656 1.00 92.19 290 LEU A O 1
ATOM 2330 N N . ASN A 1 291 ? 24.202 -12.158 -33.756 1.00 92.00 291 ASN A N 1
ATOM 2331 C CA . ASN A 1 291 ? 24.922 -12.414 -34.998 1.00 92.00 291 ASN A CA 1
ATOM 2332 C C . ASN A 1 291 ? 26.007 -11.355 -35.212 1.00 92.00 291 ASN A C 1
ATOM 2334 O O . ASN A 1 291 ? 25.725 -10.158 -35.224 1.00 92.00 291 ASN A O 1
ATOM 2338 N N . THR A 1 292 ? 27.235 -11.795 -35.419 1.00 88.31 292 THR A N 1
ATOM 2339 C CA . THR A 1 292 ? 28.316 -10.997 -36.004 1.00 88.31 292 THR A CA 1
ATOM 2340 C C . THR A 1 292 ? 28.549 -11.463 -37.446 1.00 88.31 292 THR A C 1
ATOM 2342 O O . THR A 1 292 ? 27.814 -12.313 -37.946 1.00 88.31 292 THR A O 1
ATOM 2345 N N . GLU A 1 293 ? 29.559 -10.917 -38.128 1.00 85.25 293 GLU A N 1
ATOM 2346 C CA . GLU A 1 293 ? 29.937 -11.349 -39.483 1.00 85.25 293 GLU A CA 1
ATOM 2347 C C . GLU A 1 293 ? 30.284 -12.851 -39.544 1.00 85.25 293 GLU A C 1
ATOM 2349 O O . GLU A 1 293 ? 29.818 -13.558 -40.434 1.00 85.25 293 GLU A O 1
ATOM 2354 N N . ASP A 1 294 ? 31.007 -13.354 -38.537 1.00 86.44 294 ASP A N 1
ATOM 2355 C CA . ASP A 1 294 ? 31.575 -14.710 -38.544 1.00 86.44 294 ASP A CA 1
ATOM 2356 C C . ASP A 1 294 ? 30.879 -15.690 -37.583 1.00 86.44 294 ASP A C 1
ATOM 2358 O O . ASP A 1 294 ? 31.131 -16.900 -37.611 1.00 86.44 294 ASP A O 1
ATOM 2362 N N . HIS A 1 295 ? 30.016 -15.196 -36.690 1.00 88.62 295 HIS A N 1
ATOM 2363 C CA . HIS A 1 295 ? 29.487 -15.978 -35.577 1.00 88.62 295 HIS A CA 1
ATOM 2364 C C . HIS A 1 295 ? 27.999 -15.724 -35.327 1.00 88.62 295 HIS A C 1
ATOM 2366 O O . HIS A 1 295 ? 27.510 -14.603 -35.404 1.00 88.62 295 HIS A O 1
ATOM 2372 N N . SER A 1 296 ? 27.263 -16.782 -34.971 1.00 91.25 296 SER A N 1
ATOM 2373 C CA . SER A 1 296 ? 25.849 -16.702 -34.594 1.00 91.25 296 SER A CA 1
ATOM 2374 C C . SER A 1 296 ? 25.591 -17.565 -33.371 1.00 91.25 296 SER A C 1
ATOM 2376 O O . SER A 1 296 ? 25.931 -18.750 -33.356 1.00 91.25 296 SER A O 1
ATOM 2378 N N . ILE A 1 297 ? 24.944 -16.990 -32.359 1.00 93.25 297 ILE A N 1
ATOM 2379 C CA . ILE A 1 297 ? 24.525 -17.718 -31.164 1.00 93.25 297 ILE A CA 1
ATOM 2380 C C . ILE A 1 297 ? 23.086 -17.380 -30.778 1.00 93.25 297 ILE A C 1
ATOM 2382 O O . ILE A 1 297 ? 22.638 -16.244 -30.902 1.00 93.25 297 ILE A O 1
ATOM 2386 N N . GLY A 1 298 ? 22.342 -18.395 -30.338 1.00 91.50 298 GLY A N 1
ATOM 2387 C CA . GLY A 1 298 ? 20.955 -18.264 -29.901 1.00 91.50 298 GLY A CA 1
ATOM 2388 C C . GLY A 1 298 ? 20.833 -18.266 -28.380 1.00 91.50 298 GLY A C 1
ATOM 2389 O O . GLY A 1 298 ? 21.474 -19.070 -27.703 1.00 91.50 298 GLY A O 1
ATOM 2390 N N . VAL A 1 299 ? 19.963 -17.407 -27.860 1.00 91.25 299 VAL A N 1
ATOM 2391 C CA . VAL A 1 299 ? 19.567 -17.358 -26.451 1.00 91.25 299 VAL A CA 1
ATOM 2392 C C . VAL A 1 299 ? 18.083 -17.683 -26.341 1.00 91.25 299 VAL A C 1
ATOM 2394 O O . VAL A 1 299 ? 17.262 -17.174 -27.108 1.00 91.25 299 VAL A O 1
ATOM 2397 N N . THR A 1 300 ? 17.732 -18.549 -25.392 1.00 88.19 300 THR A N 1
ATOM 2398 C CA . THR A 1 300 ? 16.344 -18.972 -25.188 1.00 88.19 300 THR A CA 1
ATOM 2399 C C . THR A 1 300 ? 15.510 -17.814 -24.650 1.00 88.19 300 THR A C 1
ATOM 2401 O O . THR A 1 300 ? 15.778 -17.291 -23.563 1.00 88.19 300 THR A O 1
ATOM 2404 N N . LEU A 1 301 ? 14.475 -17.448 -25.404 1.00 87.00 301 LEU A N 1
ATOM 2405 C CA . LEU A 1 301 ? 13.498 -16.448 -24.997 1.00 87.00 301 LEU A CA 1
ATOM 2406 C C . LEU A 1 301 ? 12.463 -17.058 -24.056 1.00 87.00 301 LEU A C 1
ATOM 2408 O O . LEU A 1 301 ? 12.088 -18.224 -24.177 1.00 87.00 301 LEU A O 1
ATOM 2412 N N . LYS A 1 302 ? 11.992 -16.242 -23.119 1.00 82.50 302 LYS A N 1
ATOM 2413 C CA . LYS A 1 302 ? 10.823 -16.543 -22.293 1.00 82.50 302 LYS A CA 1
ATOM 2414 C C . LYS A 1 302 ? 9.611 -15.752 -22.750 1.00 82.50 302 LYS A C 1
ATOM 2416 O O . LYS A 1 302 ? 8.539 -16.330 -22.873 1.00 82.50 302 LYS A O 1
ATOM 2421 N N . ASN A 1 303 ? 9.787 -14.455 -22.988 1.00 82.06 303 ASN A N 1
ATOM 2422 C CA . ASN A 1 303 ? 8.728 -13.562 -23.444 1.00 82.06 303 ASN A CA 1
ATOM 2423 C C . ASN A 1 303 ? 9.325 -12.305 -24.101 1.00 82.06 303 ASN A C 1
ATOM 2425 O O . ASN A 1 303 ? 10.522 -12.041 -23.960 1.00 82.06 303 ASN A O 1
ATOM 2429 N N . GLY A 1 304 ? 8.480 -11.514 -24.754 1.00 82.19 304 GLY A N 1
ATOM 2430 C CA . GLY A 1 304 ? 8.814 -10.209 -25.307 1.00 82.19 304 GLY A CA 1
ATOM 2431 C C . GLY A 1 304 ? 9.069 -10.223 -26.813 1.00 82.19 304 GLY A C 1
ATOM 2432 O O . GLY A 1 304 ? 9.103 -11.269 -27.461 1.00 82.19 304 GLY A O 1
ATOM 2433 N N . TRP A 1 305 ? 9.233 -9.028 -27.360 1.00 81.88 305 TRP A N 1
ATOM 2434 C CA . TRP A 1 305 ? 9.510 -8.758 -28.760 1.00 81.88 305 TRP A CA 1
ATOM 2435 C C . TRP A 1 305 ? 10.506 -7.602 -28.853 1.00 81.88 305 TRP A C 1
ATOM 2437 O O . TRP A 1 305 ? 10.434 -6.648 -28.085 1.00 81.88 305 TRP A O 1
ATOM 2447 N N . ILE A 1 306 ? 11.433 -7.679 -29.799 1.00 80.00 306 ILE A N 1
ATOM 2448 C CA . ILE A 1 306 ? 12.280 -6.553 -30.189 1.00 80.00 306 ILE A CA 1
ATOM 2449 C C . ILE A 1 306 ? 12.320 -6.487 -31.708 1.00 80.00 306 ILE A C 1
ATOM 2451 O O . ILE A 1 306 ? 12.284 -7.530 -32.367 1.00 80.00 306 ILE A O 1
ATOM 2455 N N . ASP A 1 307 ? 12.434 -5.282 -32.251 1.00 78.56 307 ASP A N 1
ATOM 2456 C CA . ASP A 1 307 ? 12.824 -5.127 -33.646 1.00 78.56 307 ASP A CA 1
ATOM 2457 C C . ASP A 1 307 ? 14.283 -5.573 -33.831 1.00 78.56 307 ASP A C 1
ATOM 2459 O O . ASP A 1 307 ? 15.072 -5.520 -32.877 1.00 78.56 307 ASP A O 1
ATOM 2463 N N . PRO A 1 308 ? 14.675 -6.026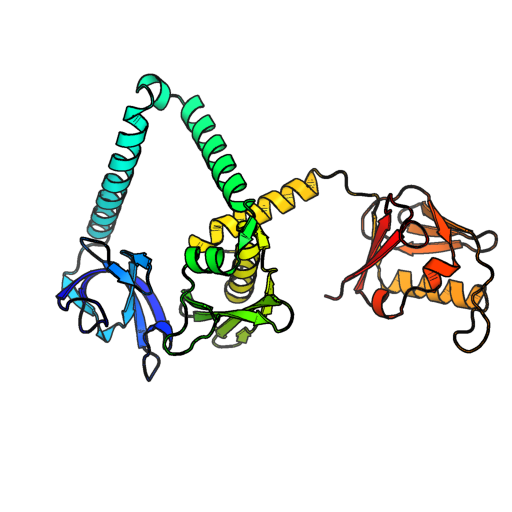 -35.033 1.00 83.38 308 PRO A N 1
ATOM 2464 C CA . PRO A 1 308 ? 16.075 -6.258 -35.344 1.00 83.38 308 PRO A CA 1
ATOM 2465 C C . PRO A 1 308 ? 16.890 -4.983 -35.113 1.00 83.38 308 PRO A C 1
ATOM 2467 O O . PRO A 1 308 ? 16.616 -3.939 -35.704 1.00 83.38 308 PRO A O 1
ATOM 2470 N N . ILE A 1 309 ? 17.910 -5.072 -34.265 1.00 83.62 309 ILE A N 1
ATOM 2471 C CA . ILE A 1 309 ? 18.786 -3.946 -33.929 1.00 83.62 309 ILE A CA 1
ATOM 2472 C C . ILE A 1 309 ? 20.246 -4.329 -34.112 1.00 83.62 309 ILE A C 1
ATOM 2474 O O . ILE A 1 309 ? 20.618 -5.498 -34.045 1.00 83.62 309 ILE A O 1
ATOM 2478 N N . ILE A 1 310 ? 21.092 -3.325 -34.315 1.00 83.38 310 ILE A N 1
ATOM 2479 C CA . ILE A 1 310 ? 22.542 -3.491 -34.324 1.00 83.38 310 ILE A CA 1
ATOM 2480 C C . ILE A 1 310 ? 23.088 -2.774 -33.097 1.00 83.38 310 ILE A C 1
ATOM 2482 O O . ILE A 1 310 ? 22.876 -1.575 -32.925 1.00 83.38 310 ILE A O 1
ATOM 2486 N N . ILE A 1 311 ? 23.791 -3.512 -32.246 1.00 82.12 311 ILE A N 1
ATOM 2487 C CA . ILE A 1 311 ? 24.468 -2.979 -31.063 1.00 82.12 311 ILE A CA 1
ATOM 2488 C C . ILE A 1 311 ? 25.970 -3.197 -31.186 1.00 82.12 311 ILE A C 1
ATOM 2490 O O . ILE A 1 311 ? 26.421 -4.007 -31.992 1.00 82.12 311 ILE A O 1
ATOM 2494 N N . SER A 1 312 ? 26.766 -2.514 -30.367 1.00 81.31 312 SER A N 1
ATOM 2495 C CA . SER A 1 312 ? 28.200 -2.788 -30.336 1.00 81.31 312 SER A CA 1
ATOM 2496 C C . SER A 1 312 ? 28.510 -3.986 -29.441 1.00 81.31 312 SER A C 1
ATOM 2498 O O . SER A 1 312 ? 28.105 -4.050 -28.271 1.00 81.31 312 SER A O 1
ATOM 2500 N N . LEU A 1 313 ? 29.232 -4.959 -30.008 1.00 81.94 313 LEU A N 1
ATOM 2501 C CA . LEU A 1 313 ? 29.673 -6.161 -29.304 1.00 81.94 313 LEU A CA 1
ATOM 2502 C C . LEU A 1 313 ? 30.502 -5.786 -28.074 1.00 81.94 313 LEU A C 1
ATOM 2504 O O . LEU A 1 313 ? 30.348 -6.387 -27.008 1.00 81.94 313 LEU A O 1
ATOM 2508 N N . ARG A 1 314 ? 31.333 -4.743 -28.190 1.00 77.50 314 ARG A N 1
ATOM 2509 C CA . ARG A 1 314 ? 32.118 -4.221 -27.071 1.00 77.50 314 ARG A CA 1
ATOM 2510 C C . ARG A 1 314 ? 31.210 -3.744 -25.941 1.00 77.50 314 ARG A C 1
ATOM 2512 O O . ARG A 1 314 ? 31.433 -4.129 -24.796 1.00 77.50 314 ARG A O 1
ATOM 2519 N N . GLY A 1 315 ? 30.178 -2.955 -26.247 1.00 75.00 315 GLY A N 1
ATOM 2520 C CA . GLY A 1 315 ? 29.226 -2.468 -25.246 1.00 75.00 315 GLY A CA 1
ATOM 2521 C C . GLY A 1 315 ? 28.485 -3.607 -24.544 1.00 75.00 315 GLY A C 1
ATOM 2522 O O . GLY A 1 315 ? 28.383 -3.622 -23.317 1.00 75.00 315 GLY A O 1
ATOM 2523 N N . LEU A 1 316 ? 28.059 -4.628 -25.294 1.00 80.94 316 LEU A N 1
ATOM 2524 C CA . LEU A 1 316 ? 27.422 -5.814 -24.719 1.00 80.94 316 LEU A CA 1
ATOM 2525 C C . LEU A 1 316 ? 28.364 -6.556 -23.749 1.00 80.94 316 LEU A C 1
ATOM 2527 O O . LEU A 1 316 ? 27.975 -6.916 -22.628 1.00 80.94 316 LEU A O 1
ATOM 2531 N N . LEU A 1 317 ? 29.618 -6.761 -24.156 1.00 78.62 317 LEU A N 1
ATOM 2532 C CA . LEU A 1 317 ? 30.615 -7.514 -23.394 1.00 78.62 317 LEU A CA 1
ATOM 2533 C C . LEU A 1 317 ? 31.250 -6.727 -22.238 1.00 78.62 317 LEU A C 1
ATOM 2535 O O . LEU A 1 317 ? 31.742 -7.368 -21.300 1.00 78.62 317 LEU A O 1
ATOM 2539 N N . ALA A 1 318 ? 31.161 -5.396 -22.245 1.00 73.00 318 ALA A N 1
ATOM 2540 C CA . ALA A 1 318 ? 31.598 -4.509 -21.165 1.00 73.00 318 ALA A CA 1
ATOM 2541 C C . ALA A 1 318 ? 30.645 -4.487 -19.956 1.00 73.00 318 ALA A C 1
ATOM 2543 O O . ALA A 1 318 ? 31.032 -4.043 -18.876 1.00 73.00 318 ALA A O 1
ATOM 2544 N N . ASN A 1 319 ? 29.416 -4.997 -20.099 1.00 69.12 319 ASN A N 1
ATOM 2545 C CA . ASN A 1 319 ? 28.481 -5.099 -18.978 1.00 69.12 319 ASN A CA 1
ATOM 2546 C C . ASN A 1 319 ? 29.098 -5.856 -17.788 1.00 69.12 319 ASN A C 1
ATOM 2548 O O . ASN A 1 319 ? 29.700 -6.920 -17.952 1.00 69.12 319 ASN A O 1
ATOM 2552 N N . SER A 1 320 ? 28.933 -5.321 -16.577 1.00 64.81 320 SER A N 1
ATOM 2553 C CA . SER A 1 320 ? 29.502 -5.939 -15.375 1.00 64.81 320 SER A CA 1
ATOM 2554 C C . SER A 1 320 ? 28.969 -7.363 -15.162 1.00 64.81 320 SER A C 1
ATOM 2556 O O . SER A 1 320 ? 27.839 -7.694 -15.519 1.00 64.81 320 SER A O 1
ATOM 2558 N N . GLN A 1 321 ? 29.748 -8.232 -14.510 1.00 66.81 321 GLN A N 1
ATOM 2559 C CA . GLN A 1 321 ? 29.245 -9.564 -14.151 1.00 66.81 321 GLN A CA 1
ATOM 2560 C C . GLN A 1 321 ? 27.992 -9.494 -13.261 1.00 66.81 321 GLN A C 1
ATOM 2562 O O . GLN A 1 321 ? 27.157 -10.395 -13.317 1.00 66.81 321 GLN A O 1
ATOM 2567 N N . ARG A 1 322 ? 27.829 -8.424 -12.469 1.00 61.91 322 ARG A N 1
ATOM 2568 C CA . ARG A 1 322 ? 26.684 -8.227 -11.570 1.00 61.91 322 ARG A CA 1
ATOM 2569 C C . ARG A 1 322 ? 25.371 -8.064 -12.340 1.00 61.91 322 ARG A C 1
ATOM 2571 O O . ARG A 1 322 ? 24.392 -8.703 -11.971 1.00 61.91 322 ARG A O 1
ATOM 2578 N N . THR A 1 323 ? 25.368 -7.335 -13.459 1.00 59.34 323 THR A N 1
ATOM 2579 C CA . THR A 1 323 ? 24.182 -7.157 -14.323 1.00 59.34 323 THR A CA 1
ATOM 2580 C C . THR A 1 323 ? 23.824 -8.407 -15.136 1.00 59.34 323 THR A C 1
ATOM 2582 O O . THR A 1 323 ? 22.856 -8.400 -15.886 1.00 59.34 323 THR A O 1
ATOM 2585 N N . ARG A 1 324 ? 24.577 -9.507 -14.977 1.00 66.25 324 ARG A N 1
ATOM 2586 C CA . ARG A 1 324 ? 24.380 -10.784 -15.684 1.00 66.25 324 ARG A CA 1
ATOM 2587 C C . ARG A 1 324 ? 23.949 -11.935 -14.773 1.00 66.25 324 ARG A C 1
ATOM 2589 O O . ARG A 1 324 ? 23.709 -13.028 -15.278 1.00 66.25 324 ARG A O 1
ATOM 2596 N N . ARG A 1 325 ? 23.905 -11.747 -13.447 1.00 68.00 325 ARG A N 1
ATOM 2597 C CA . ARG A 1 325 ? 23.709 -12.835 -12.460 1.00 68.00 325 ARG A CA 1
ATOM 2598 C C . ARG A 1 325 ? 22.251 -13.216 -12.191 1.00 68.00 325 ARG A C 1
ATOM 2600 O O . ARG A 1 325 ? 22.031 -14.232 -11.543 1.00 68.00 325 ARG A O 1
ATOM 2607 N N . GLY A 1 326 ? 21.285 -12.463 -12.713 1.00 72.44 326 GLY A N 1
ATOM 2608 C CA . GLY A 1 326 ? 19.862 -12.758 -12.538 1.00 72.44 326 GLY A CA 1
ATOM 2609 C C . GLY A 1 326 ? 19.461 -14.137 -13.070 1.00 72.44 326 GLY A C 1
ATOM 2610 O O . GLY A 1 326 ? 20.085 -14.666 -14.001 1.00 72.44 326 GLY A O 1
ATOM 2611 N N . TYR A 1 327 ? 18.420 -14.717 -12.468 1.00 73.19 327 TYR A N 1
ATOM 2612 C CA . TYR A 1 327 ? 17.761 -15.915 -13.005 1.00 73.19 327 TYR A CA 1
ATOM 2613 C C . TYR A 1 327 ? 17.101 -15.583 -14.352 1.00 73.19 327 TYR A C 1
ATOM 2615 O O . TYR A 1 327 ? 17.210 -16.347 -15.311 1.00 73.19 327 TYR A O 1
ATOM 2623 N N . TRP A 1 328 ? 16.573 -14.360 -14.457 1.00 79.62 328 TRP A N 1
ATOM 2624 C CA . TRP A 1 328 ? 16.072 -13.757 -15.686 1.00 79.62 328 TRP A CA 1
ATOM 2625 C C . TRP A 1 328 ? 16.863 -12.505 -16.054 1.00 79.62 328 TRP A C 1
ATOM 2627 O O . TRP A 1 328 ? 17.294 -11.740 -15.183 1.00 79.62 328 TRP A O 1
ATOM 2637 N N . ILE A 1 329 ? 17.026 -12.293 -17.359 1.00 80.81 329 ILE A N 1
ATOM 2638 C CA . ILE A 1 329 ? 17.614 -11.077 -17.924 1.00 80.81 329 ILE A CA 1
ATOM 2639 C C . ILE A 1 329 ? 16.551 -10.368 -18.753 1.00 80.81 329 ILE A C 1
ATOM 2641 O O . ILE A 1 329 ? 15.902 -10.984 -19.597 1.00 80.81 329 ILE A O 1
ATOM 2645 N N . TYR A 1 330 ? 16.389 -9.076 -18.492 1.00 79.44 330 TYR A N 1
ATOM 2646 C CA . TYR A 1 330 ? 15.495 -8.175 -19.201 1.00 79.44 330 TYR A CA 1
ATOM 2647 C C . TYR A 1 330 ? 16.337 -7.253 -20.085 1.00 79.44 330 TYR A C 1
ATOM 2649 O O . TYR A 1 330 ? 17.137 -6.467 -19.568 1.00 79.44 330 TYR A O 1
ATOM 2657 N N . LEU A 1 331 ? 16.178 -7.366 -21.404 1.00 79.12 331 LEU A N 1
ATOM 2658 C CA . LEU A 1 331 ? 16.732 -6.415 -22.366 1.00 79.12 331 LEU A CA 1
ATOM 2659 C C . LEU A 1 331 ? 15.615 -5.518 -22.874 1.00 79.12 331 LEU A C 1
ATOM 2661 O O . LEU A 1 331 ? 14.586 -6.023 -23.306 1.00 79.12 331 LEU A O 1
ATOM 2665 N N . GLN A 1 332 ? 15.841 -4.212 -22.877 1.00 79.81 332 GLN A N 1
ATOM 2666 C CA . GLN A 1 332 ? 14.892 -3.229 -23.392 1.00 79.81 332 GLN A CA 1
ATOM 2667 C C . GLN A 1 332 ? 15.582 -2.309 -24.384 1.00 79.81 332 GLN A C 1
ATOM 2669 O O . GLN A 1 332 ? 16.647 -1.773 -24.077 1.00 79.81 332 GLN A O 1
ATOM 2674 N N . SER A 1 333 ? 14.967 -2.108 -25.545 1.00 68.50 333 SER A N 1
ATOM 2675 C CA . SER A 1 333 ? 15.378 -1.085 -26.496 1.00 68.50 333 SER A CA 1
ATOM 2676 C C . SER A 1 333 ? 15.059 0.292 -25.923 1.00 68.50 333 SER A C 1
ATOM 2678 O O . SER A 1 333 ? 13.927 0.564 -25.521 1.00 68.50 333 SER A O 1
ATOM 2680 N N . THR A 1 334 ? 16.067 1.153 -25.830 1.00 60.62 334 THR A N 1
ATOM 2681 C CA . THR A 1 334 ? 15.892 2.541 -25.392 1.00 60.62 334 THR A CA 1
ATOM 2682 C C . THR A 1 334 ? 15.971 3.445 -26.613 1.00 60.62 334 THR A C 1
ATOM 2684 O O . THR A 1 334 ? 17.001 3.470 -27.280 1.00 60.62 334 THR A O 1
ATOM 2687 N N . GLY A 1 335 ? 14.909 4.205 -26.891 1.00 46.25 335 GLY A N 1
ATOM 2688 C CA . GLY A 1 335 ? 14.833 5.120 -28.039 1.00 46.25 335 GLY A CA 1
ATOM 2689 C C . GLY A 1 335 ? 15.770 6.338 -27.982 1.00 46.25 335 GLY A C 1
ATOM 2690 O O . GLY A 1 335 ? 15.735 7.160 -28.891 1.00 46.25 335 GLY A O 1
ATOM 2691 N N . GLU A 1 336 ? 16.609 6.473 -26.949 1.00 38.31 336 GLU A N 1
ATOM 2692 C CA . GLU A 1 336 ? 17.505 7.616 -26.754 1.00 38.31 336 GLU A CA 1
ATOM 2693 C C . GLU A 1 336 ? 18.991 7.223 -26.804 1.00 38.31 336 GLU A C 1
ATOM 2695 O O . GLU A 1 336 ? 19.451 6.305 -26.124 1.00 38.31 336 GLU A O 1
ATOM 2700 N N . TYR A 1 337 ? 19.753 8.001 -27.576 1.00 34.28 337 TYR A N 1
ATOM 2701 C CA . TYR A 1 337 ? 21.198 7.930 -27.836 1.00 34.28 337 TYR A CA 1
ATOM 2702 C C . TYR A 1 337 ? 22.116 8.154 -26.604 1.00 34.28 337 TYR A C 1
ATOM 2704 O O . TYR A 1 337 ? 23.311 8.392 -26.771 1.00 34.28 337 TYR A O 1
ATOM 2712 N N . ALA A 1 338 ? 21.608 8.099 -25.368 1.00 30.23 338 ALA A N 1
ATOM 2713 C CA . ALA A 1 338 ? 22.323 8.586 -24.179 1.00 30.23 338 ALA A CA 1
ATOM 2714 C C . ALA A 1 338 ? 22.974 7.512 -23.281 1.00 30.23 338 ALA A C 1
ATOM 2716 O O . ALA A 1 338 ? 23.671 7.858 -22.329 1.00 30.23 338 ALA A O 1
ATOM 2717 N N . LEU A 1 339 ? 22.840 6.216 -23.580 1.00 36.97 339 LEU A N 1
ATOM 2718 C CA . LEU A 1 339 ? 23.675 5.168 -22.980 1.00 36.97 339 LEU A CA 1
ATOM 2719 C C . LEU A 1 339 ? 24.145 4.225 -24.088 1.00 36.97 339 LEU A C 1
ATOM 2721 O O . LEU A 1 339 ? 23.356 3.777 -24.914 1.00 36.97 339 LEU A O 1
ATOM 2725 N N . VAL A 1 340 ? 25.456 3.992 -24.127 1.00 39.47 340 VAL A N 1
ATOM 2726 C CA . VAL A 1 340 ? 26.192 3.302 -25.195 1.00 39.47 340 VAL A CA 1
ATOM 2727 C C . VAL A 1 340 ? 25.425 2.068 -25.715 1.00 39.47 340 VAL A C 1
ATOM 2729 O O . VAL A 1 340 ? 25.363 1.040 -25.046 1.00 39.47 340 VAL A O 1
ATOM 2732 N N . ASN A 1 341 ? 24.887 2.188 -26.939 1.00 47.44 341 ASN A N 1
ATOM 2733 C CA . ASN A 1 341 ? 24.315 1.133 -27.794 1.00 47.44 341 ASN A CA 1
ATOM 2734 C C . ASN A 1 341 ? 22.884 0.617 -27.524 1.00 47.44 341 ASN A C 1
ATOM 2736 O O . ASN A 1 341 ? 22.662 -0.591 -27.590 1.00 47.44 341 ASN A O 1
ATOM 2740 N N . GLY A 1 342 ? 21.900 1.493 -27.295 1.00 49.28 342 GLY A N 1
ATOM 2741 C CA . GLY A 1 342 ? 20.484 1.216 -27.625 1.00 49.28 342 GLY A CA 1
ATOM 2742 C C . GLY A 1 342 ? 19.778 0.076 -26.870 1.00 49.28 342 GLY A C 1
ATOM 2743 O O . GLY A 1 342 ? 18.642 -0.257 -27.207 1.00 49.28 342 GLY A O 1
ATOM 2744 N N . LEU A 1 343 ? 20.414 -0.519 -25.855 1.00 54.47 343 LEU A N 1
ATOM 2745 C CA . LEU A 1 343 ? 19.852 -1.578 -25.018 1.00 54.47 343 LEU A CA 1
ATOM 2746 C C . LEU A 1 343 ? 20.159 -1.343 -23.538 1.00 54.47 343 LEU A C 1
ATOM 2748 O O . LEU A 1 343 ? 21.319 -1.262 -23.132 1.00 54.47 343 LEU A O 1
ATOM 2752 N N . LYS A 1 344 ? 19.115 -1.355 -22.708 1.00 61.78 344 LYS A N 1
ATOM 2753 C CA . LYS A 1 344 ? 19.228 -1.425 -21.249 1.00 61.78 344 LYS A CA 1
ATOM 2754 C C . LYS A 1 344 ? 19.139 -2.882 -20.795 1.00 61.78 344 LYS A C 1
ATOM 2756 O O . LYS A 1 344 ? 18.165 -3.563 -21.107 1.00 61.78 344 LYS A O 1
ATOM 2761 N N . ILE A 1 345 ? 20.143 -3.348 -20.046 1.00 57.50 345 ILE A N 1
ATOM 2762 C CA . ILE A 1 345 ? 20.195 -4.708 -19.484 1.00 57.50 345 ILE A CA 1
ATOM 2763 C C . ILE A 1 345 ? 19.917 -4.650 -17.984 1.00 57.50 345 ILE A C 1
ATOM 2765 O O . ILE A 1 345 ? 20.741 -4.145 -17.223 1.00 57.50 345 ILE A O 1
ATOM 2769 N N . ASN A 1 346 ? 18.793 -5.219 -17.550 1.00 60.66 346 ASN A N 1
ATOM 2770 C CA . ASN A 1 346 ? 18.456 -5.364 -16.135 1.00 60.66 346 ASN A CA 1
ATOM 2771 C C . ASN A 1 346 ? 18.422 -6.855 -15.763 1.00 60.66 346 ASN A C 1
ATOM 2773 O O . ASN A 1 346 ? 17.797 -7.664 -16.450 1.00 60.66 346 ASN A O 1
ATOM 2777 N N . ALA A 1 347 ? 19.082 -7.225 -14.667 1.00 45.72 347 ALA A N 1
ATOM 2778 C CA . ALA A 1 347 ? 19.025 -8.574 -14.110 1.00 45.72 347 ALA A CA 1
ATOM 2779 C C . ALA A 1 347 ? 18.124 -8.594 -12.879 1.00 45.72 347 ALA A C 1
ATOM 2781 O O . ALA A 1 347 ? 18.300 -7.774 -11.982 1.00 45.72 347 ALA A O 1
ATOM 2782 N N . TRP A 1 348 ? 17.216 -9.567 -12.825 1.00 36.91 348 TRP A N 1
ATOM 2783 C CA . TRP A 1 348 ? 16.346 -9.783 -11.674 1.00 36.91 348 TRP A CA 1
ATOM 2784 C C . TRP A 1 348 ? 16.882 -10.962 -10.862 1.00 36.91 348 TRP A C 1
ATOM 2786 O O . TRP A 1 348 ? 17.093 -12.061 -11.389 1.00 36.91 348 TRP A O 1
ATOM 2796 N N . THR A 1 349 ? 17.154 -10.717 -9.585 1.00 36.16 349 THR A N 1
ATOM 2797 C CA . THR A 1 349 ? 17.442 -11.754 -8.592 1.00 36.16 349 THR A CA 1
ATOM 2798 C C . THR A 1 349 ? 16.150 -12.009 -7.831 1.00 36.16 349 THR A C 1
ATOM 2800 O O . THR A 1 349 ? 15.659 -11.083 -7.192 1.00 36.16 349 THR A O 1
ATOM 2803 N N . ASN A 1 350 ? 15.591 -13.214 -7.962 1.00 35.59 350 ASN A N 1
ATOM 2804 C CA . ASN A 1 350 ? 14.546 -13.678 -7.048 1.00 35.59 350 ASN A CA 1
ATOM 2805 C C . ASN A 1 350 ? 15.137 -13.905 -5.662 1.00 35.59 350 ASN A C 1
ATOM 2807 O O . ASN A 1 350 ? 16.282 -14.420 -5.614 1.00 35.59 350 ASN A O 1
#

Radius of gyration: 28.7 Å; Cα contacts (8 Å, |Δi|>4): 595; chains: 1; bounding box: 81×40×72 Å

pLDDT: mean 77.33, std 12.89, range [30.23, 95.06]

Foldseek 3Di:
DKWFFADQPQDDGRFIWAFDAWQAWDPVLRVHPDTFTKTKIFTPDAFGQDLNDTHRIDIDGPVRTHDPDDDDPVVVVVVVVVVVVVVVVVV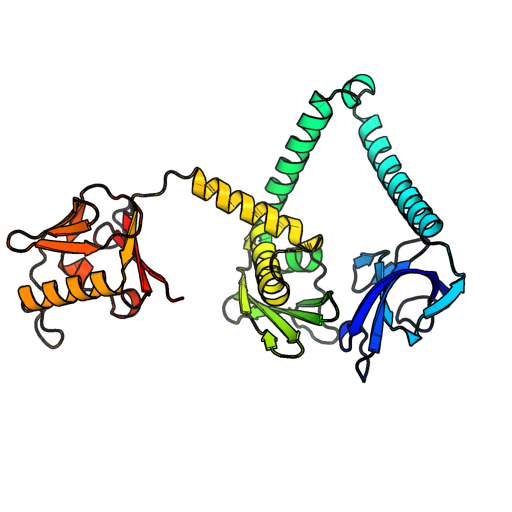VVVVCVPDPPVLCPDPVNVVVVVVVVLVVLLVLQQDKAFLLVLVVLLPWHDDPDDPFPKTKDWGGDPNKIKIWIWHADPVQKIKIWMWIDDPPDTQTDIDIHHRIGRSLCSLLVVQVSVCSPVNDPDDPPSSVSVVSNVVVVVVCVVVPPAFFKFKFFLVQVVVVLVVVCVVQVPDPPDDPQGDWFKWKWADDPQWTWTDGPVDIDTTHTDDGGDDTFIATNSLVNPDDVVLRPASMWMWGFDPDPPRHGRIDIHGDHD